Protein AF-A0A3N9UTW7-F1 (afdb_monomer)

Sequence (225 aa):
MKLAITIILTLVAIFISPALADYTAEYWSNQGDQYFTNGSYELAAASYDKALELEPDHVALLDNKGRALANLGRYEEAIASFDRALEIDPSRAESNCLKGLALSMGLARNDEGLASLEKALQINPKYYDAWTGKGMALANSGMLEDALSCFQNASLINPQNPQGWNNQGVVLKELGRYEDAVSCFERALILDPSYEIAAQNKELAEQDLSQQSSDDDVQSMSHIL

Secondary structure (DSSP, 8-state):
-HHHHHHHHHHHHHHHTTTTGGGSHHHHHHHHHHHHHTT-HHHHHHHHHHHHHHSTT-HHHHHHHHHHHHHTT-HHHHHHHHHHHHHH-TT-HHHHHHHHHIIIIIH--HHHHHHHHHHHHHH-TT-HHHHHHHHHHHHHTT-HHHHHHHHHHHHHH-TT-HHHHHHHHHHHHHTT-HHHHHHHHHHHHHH-TT-HHHHHHHHHHHHHHHHHHHHHHHHHHHTT-

Radius of gyration: 25.11 Å; Cα contacts (8 Å, |Δi|>4): 313; chains: 1; bounding box: 98×30×62 Å

Foldseek 3Di:
DVVVVVVVVVVVVVVCVVVCLCQELVNLQVQLVVCVVVLVLVSNLVSLVSSCVRVVQPLVSLQSNLVSCVSVLVLV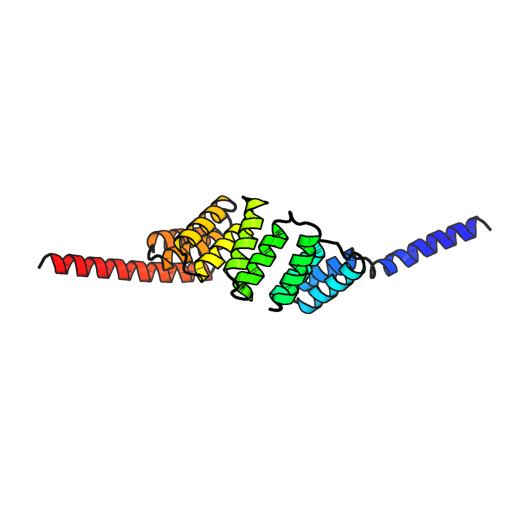SSLVSLVSSCVSPVLALSSLLSNLLSCCVSVVVLVSSLVSLVSSCVSPVLDLSSLQSNLVSCVVVVVLVSSLVSLVSSCVSPVLALVSLQSNLVSCVVVVVLVSSLVSLVSSCVSPVPPVSSVVSNVVSVVSVVVVVVVVVVVVVVVVD

Solvent-accessible surface area (backbone atoms only — not comparable to full-atom values): 10981 Å² total; per-residue (Å²): 112,70,69,61,53,52,51,50,54,52,50,51,52,64,65,44,54,70,69,48,46,84,69,38,38,65,45,26,40,52,51,10,53,53,25,44,75,72,66,39,27,71,60,10,28,56,24,24,49,58,13,33,76,73,41,76,82,46,44,71,48,29,38,51,27,14,51,25,28,43,77,72,68,40,31,72,63,12,38,53,26,18,48,55,24,36,72,78,41,75,76,45,32,65,40,28,25,55,35,10,44,35,30,24,76,66,66,66,39,43,72,64,7,46,54,25,16,48,51,11,34,72,66,35,79,78,43,44,68,27,28,42,46,42,13,52,48,28,42,80,69,68,39,42,71,64,12,39,54,25,21,52,54,21,31,72,67,44,73,78,43,32,65,43,28,29,54,35,14,52,42,28,39,76,71,68,38,24,70,64,11,32,54,24,14,51,51,14,37,72,67,35,79,80,45,59,68,33,53,54,53,27,53,53,25,51,52,52,43,54,51,51,54,54,51,54,52,52,53,58,56,63,77,74,112

Nearest PDB structures (foldseek):
  2vyi-assembly2_B  TM=9.656E-01  e=1.046E-05  Homo sapiens
  5hrz-assembly1_A  TM=9.384E-01  e=2.060E-05  synthetic construct
  3hym-assembly10_L  TM=5.976E-01  e=6.347E-07  Homo sapiens
  3hym-assembly10_H  TM=5.883E-01  e=5.555E-06  Homo sapiens
  5khu-assembly1_K  TM=6.102E-01  e=1.311E-05  Homo sapiens

pLDDT: mean 92.52, std 12.63, range [52.31, 98.81]

Mean predicted aligned error: 7.05 Å

Structure (mmCIF, N/CA/C/O backbone):
data_AF-A0A3N9UTW7-F1
#
_entry.id   AF-A0A3N9UTW7-F1
#
loop_
_atom_site.group_PDB
_atom_site.id
_atom_site.type_symbol
_atom_site.label_atom_id
_atom_site.label_alt_id
_atom_site.label_comp_id
_atom_site.label_asym_id
_atom_site.label_entity_id
_atom_site.label_seq_id
_atom_site.pdbx_PDB_ins_code
_atom_site.Cartn_x
_atom_site.Cartn_y
_atom_site.Cartn_z
_atom_site.occupancy
_atom_site.B_iso_or_equiv
_atom_site.auth_seq_id
_atom_site.auth_comp_id
_atom_site.auth_asym_id
_atom_site.auth_atom_id
_atom_site.pdbx_PDB_model_num
ATOM 1 N N . MET A 1 1 ? 57.927 -0.095 -27.847 1.00 60.78 1 MET A N 1
ATOM 2 C CA . MET A 1 1 ? 56.605 0.138 -28.475 1.00 60.78 1 MET A CA 1
ATOM 3 C C . MET A 1 1 ? 55.468 -0.590 -27.752 1.00 60.78 1 MET A C 1
ATOM 5 O O . MET A 1 1 ? 54.553 0.087 -27.317 1.00 60.78 1 MET A O 1
ATOM 9 N N . LYS A 1 2 ? 55.538 -1.915 -27.518 1.00 57.41 2 LYS A N 1
ATOM 10 C CA . LYS A 1 2 ? 54.493 -2.661 -26.775 1.00 57.41 2 LYS A CA 1
ATOM 11 C C . LYS A 1 2 ? 54.224 -2.136 -25.351 1.00 57.41 2 LYS A C 1
ATOM 13 O O . LYS A 1 2 ? 53.072 -1.947 -24.998 1.00 57.41 2 LYS A O 1
ATOM 18 N N . LEU A 1 3 ? 55.270 -1.811 -24.584 1.00 61.12 3 LEU A N 1
ATOM 19 C CA . LEU A 1 3 ? 55.133 -1.326 -23.200 1.00 61.12 3 LEU A CA 1
ATOM 20 C C . LEU A 1 3 ? 54.403 0.031 -23.095 1.00 61.12 3 LEU A C 1
ATOM 22 O O . LEU A 1 3 ? 53.601 0.231 -22.193 1.00 61.12 3 LEU A O 1
ATOM 26 N N . ALA A 1 4 ? 54.631 0.939 -24.050 1.00 60.91 4 ALA A N 1
ATOM 27 C CA . ALA A 1 4 ? 53.973 2.247 -24.084 1.00 60.91 4 ALA A CA 1
ATOM 28 C C . ALA A 1 4 ? 52.480 2.138 -24.441 1.00 60.91 4 ALA A C 1
ATOM 30 O O . ALA A 1 4 ? 51.662 2.851 -23.874 1.00 60.91 4 ALA A O 1
ATOM 31 N N . ILE A 1 5 ? 52.114 1.205 -25.327 1.00 64.81 5 ILE A N 1
ATOM 32 C CA . ILE A 1 5 ? 50.715 0.948 -25.702 1.00 64.81 5 ILE A CA 1
ATOM 33 C C . ILE A 1 5 ? 49.943 0.335 -24.526 1.00 64.81 5 ILE A C 1
ATOM 35 O O . ILE A 1 5 ? 48.816 0.740 -24.262 1.00 64.81 5 ILE A O 1
ATOM 39 N N . THR A 1 6 ? 50.552 -0.587 -23.773 1.00 64.38 6 THR A N 1
ATOM 40 C CA . THR A 1 6 ? 49.917 -1.185 -22.588 1.00 64.38 6 THR A CA 1
ATOM 41 C C . THR A 1 6 ? 49.670 -0.156 -21.484 1.00 64.38 6 THR A C 1
ATOM 43 O O . THR A 1 6 ? 48.591 -0.159 -20.907 1.00 64.38 6 THR A O 1
ATOM 46 N N . ILE A 1 7 ? 50.619 0.753 -21.235 1.00 61.91 7 ILE A N 1
ATOM 47 C CA . ILE A 1 7 ? 50.471 1.822 -20.232 1.00 61.91 7 ILE A CA 1
ATOM 48 C C . ILE A 1 7 ? 49.405 2.844 -20.654 1.00 61.91 7 ILE A C 1
ATOM 50 O O . ILE A 1 7 ? 48.631 3.300 -19.820 1.00 61.91 7 ILE A O 1
ATOM 54 N N . ILE A 1 8 ? 49.318 3.183 -21.945 1.00 60.66 8 ILE A N 1
ATOM 55 C CA . ILE A 1 8 ? 48.265 4.075 -22.452 1.00 60.66 8 ILE A CA 1
ATOM 56 C C . ILE A 1 8 ? 46.889 3.410 -22.321 1.00 60.66 8 ILE A C 1
ATOM 58 O O . ILE A 1 8 ? 45.960 4.057 -21.859 1.00 60.66 8 ILE A O 1
ATOM 62 N N . LEU A 1 9 ? 46.749 2.121 -22.646 1.00 56.88 9 LEU A N 1
ATOM 63 C CA . LEU A 1 9 ? 45.473 1.408 -22.507 1.00 56.88 9 LEU A CA 1
ATOM 64 C C . LEU A 1 9 ? 45.020 1.275 -21.046 1.00 56.88 9 LEU A C 1
ATOM 66 O O . LEU A 1 9 ? 43.835 1.439 -20.764 1.00 56.88 9 LEU A O 1
ATOM 70 N N . THR A 1 10 ? 45.937 1.025 -20.106 1.00 58.44 10 THR A N 1
ATOM 71 C CA . THR A 1 10 ? 45.586 0.956 -18.680 1.00 58.44 10 THR A CA 1
ATOM 72 C C . THR A 1 10 ? 45.287 2.329 -18.088 1.00 58.44 10 THR A C 1
ATOM 74 O O . THR A 1 10 ? 44.333 2.454 -17.328 1.00 58.44 10 THR A O 1
ATOM 77 N N . LEU A 1 11 ? 46.024 3.380 -18.462 1.00 53.78 11 LEU A N 1
ATOM 78 C CA . LEU A 1 11 ? 45.722 4.748 -18.026 1.00 53.78 11 LEU A CA 1
ATOM 79 C C . LEU A 1 11 ? 44.393 5.251 -18.605 1.00 53.78 11 LEU A C 1
ATOM 81 O O . LEU A 1 11 ? 43.612 5.861 -17.883 1.00 53.78 11 LEU A O 1
ATOM 85 N N . VAL A 1 12 ? 44.089 4.943 -19.867 1.00 54.78 12 VAL A N 1
ATOM 86 C CA . VAL A 1 12 ? 42.794 5.257 -20.491 1.00 54.78 12 VAL A CA 1
ATOM 87 C C . VAL A 1 12 ? 41.650 4.534 -19.767 1.00 54.78 12 VAL A C 1
ATOM 89 O O . VAL A 1 12 ? 40.644 5.163 -19.463 1.00 54.78 12 VAL A O 1
ATOM 92 N N . ALA A 1 13 ? 41.815 3.266 -19.381 1.00 52.31 13 ALA A N 1
ATOM 93 C CA . ALA A 1 13 ? 40.814 2.560 -18.575 1.00 52.31 13 ALA A CA 1
ATOM 94 C C . ALA A 1 13 ? 40.610 3.188 -17.176 1.00 52.31 13 ALA A C 1
ATOM 96 O O . ALA A 1 13 ? 39.478 3.300 -16.715 1.00 52.31 13 ALA A O 1
ATOM 97 N N . ILE A 1 14 ? 41.681 3.661 -16.526 1.00 57.03 14 ILE A N 1
ATOM 98 C CA . ILE A 1 14 ? 41.624 4.283 -15.189 1.00 57.03 14 ILE A CA 1
ATOM 99 C C . ILE A 1 14 ? 40.972 5.679 -15.224 1.00 57.03 14 ILE A C 1
ATOM 101 O O . ILE A 1 14 ? 40.248 6.031 -14.296 1.00 57.03 14 ILE A O 1
ATOM 105 N N . PHE A 1 15 ? 41.183 6.466 -16.286 1.00 54.22 15 PHE A N 1
ATOM 106 C CA . PHE A 1 15 ? 40.579 7.800 -16.431 1.00 54.22 15 PHE A CA 1
ATOM 107 C C . PHE A 1 15 ? 39.152 7.783 -17.007 1.00 54.22 15 PHE A C 1
ATOM 109 O O . PHE A 1 15 ? 38.404 8.727 -16.765 1.00 54.22 15 PHE A O 1
ATOM 116 N N . ILE A 1 16 ? 38.749 6.733 -17.733 1.00 52.41 16 ILE A N 1
ATOM 117 C CA . ILE A 1 16 ? 37.379 6.598 -18.261 1.00 52.41 16 ILE A CA 1
ATOM 118 C C . ILE A 1 16 ? 36.410 6.035 -17.202 1.00 52.41 16 ILE A C 1
ATOM 120 O O . ILE A 1 16 ? 35.241 6.412 -17.195 1.00 52.41 16 ILE A O 1
ATOM 124 N N . SER A 1 17 ? 36.868 5.184 -16.275 1.00 53.50 17 SER A N 1
ATOM 125 C CA . SER A 1 17 ? 35.993 4.535 -15.280 1.00 53.50 17 SER A CA 1
ATOM 126 C C . SER A 1 17 ? 35.099 5.478 -14.447 1.00 53.50 17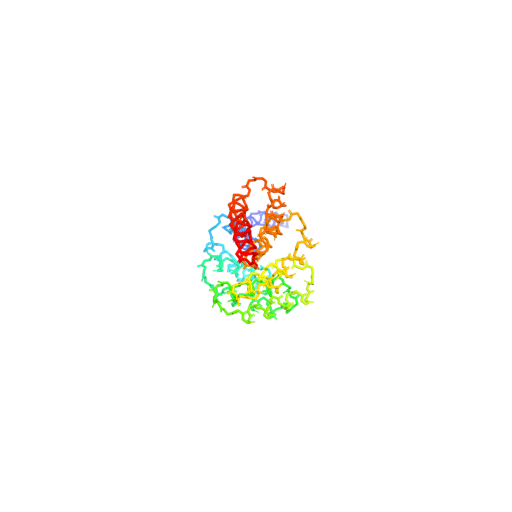 SER A C 1
ATOM 128 O O . SER A 1 17 ? 33.929 5.141 -14.287 1.00 53.50 17 SER A O 1
ATOM 130 N N . PRO A 1 18 ? 35.557 6.644 -13.944 1.00 55.66 18 PRO A N 1
ATOM 131 C CA . PRO A 1 18 ? 34.687 7.566 -13.206 1.00 55.66 18 PRO A CA 1
ATOM 132 C C . PRO A 1 18 ? 33.711 8.327 -14.114 1.00 55.66 18 PRO A C 1
ATOM 134 O O . PRO A 1 18 ? 32.615 8.656 -13.685 1.00 55.66 18 PRO A O 1
ATOM 137 N N . ALA A 1 19 ? 34.083 8.586 -15.372 1.00 53.66 19 ALA A N 1
ATOM 138 C CA . ALA A 1 19 ? 33.241 9.297 -16.338 1.00 53.66 19 ALA A CA 1
ATOM 139 C C . ALA A 1 19 ? 32.128 8.413 -16.932 1.00 53.66 19 ALA A C 1
ATOM 141 O O . ALA A 1 19 ? 31.129 8.932 -17.413 1.00 53.66 19 ALA A O 1
ATOM 142 N N . LEU A 1 20 ? 32.287 7.085 -16.892 1.00 55.19 20 LEU A N 1
ATOM 143 C CA . LEU A 1 20 ? 31.233 6.116 -17.218 1.00 55.19 20 LEU A CA 1
ATOM 144 C C . LEU A 1 20 ? 30.222 5.927 -16.079 1.00 55.19 20 LEU A C 1
ATOM 146 O O . LEU A 1 20 ? 29.130 5.426 -16.334 1.00 55.19 20 LEU A O 1
ATOM 150 N N . ALA A 1 21 ? 30.570 6.311 -14.845 1.00 54.06 21 ALA A N 1
ATOM 151 C CA . ALA A 1 21 ? 29.683 6.150 -13.698 1.00 54.06 21 ALA A CA 1
ATOM 152 C C . ALA A 1 21 ? 28.396 6.974 -13.860 1.00 54.06 21 ALA A C 1
ATOM 154 O O . ALA A 1 21 ? 27.339 6.474 -13.514 1.00 54.06 21 ALA A O 1
ATOM 155 N N . ASP A 1 22 ? 28.453 8.153 -14.489 1.00 60.25 22 ASP A N 1
ATOM 156 C CA . ASP A 1 22 ? 27.275 8.991 -14.778 1.00 60.25 22 ASP A CA 1
ATOM 157 C C . ASP A 1 22 ? 26.346 8.421 -15.884 1.00 60.25 22 ASP A C 1
ATOM 159 O O . ASP A 1 22 ? 25.345 9.044 -16.244 1.00 60.25 22 ASP A O 1
ATOM 163 N N . TYR A 1 23 ? 26.660 7.246 -16.450 1.00 73.31 23 TYR A N 1
ATOM 164 C CA . TYR A 1 23 ? 25.951 6.651 -17.594 1.00 73.31 23 TYR A CA 1
ATOM 165 C C . TYR A 1 23 ? 25.478 5.210 -17.371 1.00 73.31 23 TYR A C 1
ATOM 167 O O . TYR A 1 23 ? 25.057 4.568 -18.331 1.00 73.31 23 TYR A O 1
ATOM 175 N N . THR A 1 24 ? 25.545 4.664 -16.156 1.00 91.62 24 THR A N 1
ATOM 176 C CA . THR A 1 24 ? 24.992 3.324 -15.899 1.00 91.62 24 THR A CA 1
ATOM 177 C C . THR A 1 24 ? 23.532 3.406 -15.463 1.00 91.62 24 THR A C 1
ATOM 179 O O . THR A 1 24 ? 23.109 4.381 -14.838 1.00 91.62 24 THR A O 1
ATOM 182 N N . ALA A 1 25 ? 22.753 2.360 -15.757 1.00 93.75 25 ALA A N 1
ATOM 183 C CA . ALA A 1 25 ? 21.391 2.239 -15.241 1.00 93.75 25 ALA A CA 1
ATOM 184 C C . ALA A 1 25 ? 21.384 2.257 -13.704 1.00 93.75 25 ALA A C 1
ATOM 186 O O . ALA A 1 25 ? 20.556 2.928 -13.096 1.00 93.75 25 ALA A O 1
ATOM 187 N N . GLU A 1 26 ? 22.374 1.613 -13.076 1.00 94.38 26 GLU A N 1
ATOM 188 C CA . GLU A 1 26 ? 22.563 1.603 -11.622 1.00 94.38 26 GLU A CA 1
ATOM 189 C C . GLU A 1 26 ? 22.775 3.009 -11.040 1.00 94.38 26 GLU A C 1
ATOM 191 O O . GLU A 1 26 ? 22.188 3.349 -10.015 1.00 94.38 26 GLU A O 1
ATOM 196 N N . TYR A 1 27 ? 23.573 3.860 -11.689 1.00 94.38 27 TYR A N 1
ATOM 197 C CA . TYR A 1 27 ? 23.767 5.238 -11.237 1.00 94.38 27 TYR A CA 1
ATOM 198 C C . TYR A 1 27 ? 22.458 6.024 -11.247 1.00 94.38 27 TYR A C 1
ATOM 200 O O . TYR A 1 27 ? 22.098 6.642 -10.243 1.00 94.38 27 TYR A O 1
ATOM 208 N N . TRP A 1 28 ? 21.725 5.964 -12.360 1.00 97.19 28 TRP A N 1
ATOM 209 C CA . TRP A 1 28 ? 20.440 6.643 -12.490 1.00 97.19 28 TRP A CA 1
ATOM 210 C C . TRP A 1 28 ? 19.388 6.061 -11.538 1.00 97.19 28 TRP A C 1
ATOM 212 O O . TRP A 1 28 ? 18.639 6.828 -10.937 1.00 97.19 28 TRP A O 1
ATOM 222 N N . SER A 1 29 ? 19.395 4.746 -11.301 1.00 97.44 29 SER A N 1
ATOM 223 C CA . SER A 1 29 ? 18.578 4.094 -10.270 1.00 97.44 29 SER A CA 1
ATOM 224 C C . SER A 1 29 ? 18.869 4.668 -8.887 1.00 97.44 29 SER A C 1
ATOM 226 O O . SER A 1 29 ? 17.956 5.121 -8.204 1.00 97.44 29 SER A O 1
ATOM 228 N N . ASN A 1 30 ? 20.145 4.727 -8.498 1.00 96.88 30 ASN A N 1
ATOM 229 C CA . ASN A 1 30 ? 20.563 5.235 -7.193 1.00 96.88 30 ASN A CA 1
ATOM 230 C C . ASN A 1 30 ? 20.206 6.718 -7.011 1.00 96.88 30 ASN A C 1
ATOM 232 O O . ASN A 1 30 ? 19.798 7.128 -5.925 1.00 96.88 30 ASN A O 1
ATOM 236 N N . GLN A 1 31 ? 20.334 7.535 -8.063 1.00 97.06 31 GLN A N 1
ATOM 237 C CA . GLN A 1 31 ? 19.854 8.921 -8.045 1.00 97.06 31 GLN A CA 1
ATOM 238 C C . GLN A 1 31 ? 18.330 8.981 -7.888 1.00 97.06 31 GLN A C 1
ATOM 240 O O . GLN A 1 31 ? 17.826 9.779 -7.098 1.00 97.06 31 GLN A O 1
ATOM 245 N N . GLY A 1 32 ? 17.598 8.123 -8.602 1.00 98.12 32 GLY A N 1
ATOM 246 C CA . GLY A 1 32 ? 16.151 7.980 -8.469 1.00 98.12 32 GLY A CA 1
ATOM 247 C C . GLY A 1 32 ? 15.735 7.668 -7.034 1.00 98.12 32 GLY A C 1
ATOM 248 O O . GLY A 1 32 ? 14.905 8.381 -6.475 1.00 98.12 32 GLY A O 1
ATOM 249 N N . ASP A 1 33 ? 16.386 6.693 -6.401 1.00 98.38 33 ASP A N 1
ATOM 250 C CA . ASP A 1 33 ? 16.100 6.272 -5.026 1.00 98.38 33 ASP A CA 1
ATOM 251 C C . ASP A 1 33 ? 16.396 7.379 -4.002 1.00 98.38 33 ASP A C 1
ATOM 253 O O . ASP A 1 33 ? 15.624 7.592 -3.060 1.00 98.38 33 ASP A O 1
ATOM 257 N N . GLN A 1 34 ? 17.478 8.138 -4.201 1.00 98.25 34 GLN A N 1
ATOM 258 C CA . GLN A 1 34 ? 17.807 9.298 -3.366 1.00 98.25 34 GLN A CA 1
ATOM 259 C C . GLN A 1 34 ? 16.755 10.403 -3.493 1.00 98.25 34 GLN A C 1
ATOM 261 O O . GLN A 1 34 ? 16.284 10.934 -2.484 1.00 98.25 34 GLN A O 1
ATOM 266 N N . TYR A 1 35 ? 16.356 10.745 -4.721 1.00 98.50 35 TYR A N 1
ATOM 267 C CA . TYR A 1 35 ? 15.305 11.734 -4.943 1.00 98.50 35 TYR A CA 1
ATOM 268 C C . TYR A 1 35 ? 13.961 11.269 -4.393 1.00 98.50 35 TYR A C 1
ATOM 270 O O . TYR A 1 35 ? 13.266 12.071 -3.770 1.00 98.50 35 TYR A O 1
ATOM 278 N N . PHE A 1 36 ? 13.624 9.989 -4.562 1.00 98.50 36 PHE A N 1
ATOM 279 C CA . PHE A 1 36 ? 12.403 9.398 -4.030 1.00 98.50 36 PHE A CA 1
ATOM 280 C C . PHE A 1 36 ? 12.362 9.517 -2.505 1.00 98.50 36 PHE A C 1
ATOM 282 O O . PHE A 1 36 ? 11.381 10.003 -1.949 1.00 98.50 36 PHE A O 1
ATOM 289 N N . THR A 1 37 ? 13.453 9.144 -1.832 1.00 98.06 37 THR A N 1
ATOM 290 C CA . THR A 1 37 ? 13.567 9.209 -0.365 1.00 98.06 37 THR A CA 1
ATOM 291 C C . THR A 1 37 ? 13.419 10.637 0.163 1.00 98.06 37 THR A C 1
ATOM 293 O O . THR A 1 37 ? 12.813 10.854 1.208 1.00 98.06 37 THR A O 1
ATOM 296 N N . ASN A 1 38 ? 13.919 11.626 -0.581 1.00 97.25 38 ASN A N 1
ATOM 297 C CA . ASN A 1 38 ? 13.811 13.040 -0.218 1.00 97.25 38 ASN A CA 1
ATOM 298 C C . ASN A 1 38 ? 12.474 13.685 -0.638 1.00 97.25 38 ASN A C 1
ATOM 300 O O . ASN A 1 38 ? 12.312 14.895 -0.480 1.00 97.25 38 ASN A O 1
ATOM 304 N N . GLY A 1 39 ? 11.533 12.917 -1.201 1.00 97.44 39 GLY A N 1
ATOM 305 C CA . GLY A 1 39 ? 10.230 13.404 -1.667 1.00 97.44 39 GLY A CA 1
ATOM 306 C C . GLY A 1 39 ? 10.261 14.170 -2.997 1.00 97.44 39 GLY A C 1
ATOM 307 O O . GLY A 1 39 ? 9.243 14.700 -3.436 1.00 97.44 39 GLY A O 1
ATOM 308 N N . SER A 1 40 ? 11.411 14.224 -3.672 1.00 98.31 40 SER A N 1
ATOM 309 C CA . SER A 1 40 ? 11.587 14.873 -4.978 1.00 98.31 40 SER A CA 1
ATOM 310 C C . SER A 1 40 ? 11.131 13.951 -6.112 1.00 98.31 40 SER A C 1
ATOM 312 O O . SER A 1 40 ? 11.922 13.549 -6.965 1.00 98.31 40 SER A O 1
ATOM 314 N N . TYR A 1 41 ? 9.848 13.593 -6.122 1.00 98.56 41 TYR A N 1
ATOM 315 C CA . TYR A 1 41 ? 9.318 12.530 -6.981 1.00 98.56 41 TYR A CA 1
ATOM 316 C C . TYR A 1 41 ? 9.442 12.802 -8.487 1.00 98.56 41 TYR A C 1
ATOM 318 O O . TYR A 1 41 ? 9.659 11.865 -9.249 1.00 98.56 41 TYR A O 1
ATOM 326 N N . GLU A 1 42 ? 9.381 14.064 -8.925 1.00 98.56 42 GLU A N 1
ATOM 327 C CA . GLU A 1 42 ? 9.583 14.418 -10.342 1.00 98.56 42 GLU A CA 1
ATOM 328 C C . GLU A 1 42 ? 11.020 14.096 -10.792 1.00 98.56 42 GLU A C 1
ATOM 330 O O . GLU A 1 42 ? 11.234 13.493 -11.842 1.00 98.56 42 GLU A O 1
ATOM 335 N N . LEU A 1 43 ? 12.014 14.429 -9.956 1.00 98.44 43 LEU A N 1
ATOM 336 C CA . LEU A 1 43 ? 13.417 14.090 -10.213 1.00 98.44 43 LEU A CA 1
ATOM 337 C C . LEU A 1 43 ? 13.656 12.582 -10.102 1.00 98.44 43 LEU A C 1
ATOM 339 O O . LEU A 1 43 ? 14.450 12.038 -10.865 1.00 98.44 43 LEU A O 1
ATOM 343 N N . ALA A 1 44 ? 12.954 11.902 -9.191 1.00 98.75 44 ALA A N 1
ATOM 344 C CA . ALA A 1 44 ? 13.017 10.451 -9.079 1.00 98.75 44 ALA A CA 1
ATOM 345 C C . ALA A 1 44 ? 12.531 9.774 -10.367 1.00 98.75 44 ALA A C 1
ATOM 347 O O . ALA A 1 44 ? 13.267 8.984 -10.952 1.00 98.75 44 ALA A O 1
ATOM 348 N N . ALA A 1 45 ? 11.341 10.143 -10.853 1.00 98.69 45 ALA A N 1
ATOM 349 C CA . ALA A 1 45 ? 10.778 9.621 -12.096 1.00 98.69 45 ALA A CA 1
ATOM 350 C C . ALA A 1 45 ? 11.705 9.878 -13.296 1.00 98.69 45 ALA A C 1
ATOM 352 O O . ALA A 1 45 ? 11.998 8.946 -14.040 1.00 98.69 45 ALA A O 1
ATOM 353 N N . ALA A 1 46 ? 12.245 11.096 -13.427 1.00 98.44 46 ALA A N 1
ATOM 354 C CA . ALA A 1 46 ? 13.183 11.439 -14.498 1.00 98.44 46 ALA A CA 1
ATOM 355 C C . ALA A 1 46 ? 14.505 10.650 -14.427 1.00 98.44 46 ALA A C 1
ATOM 357 O O . ALA A 1 46 ? 15.083 10.304 -15.457 1.00 98.44 46 ALA A O 1
ATOM 358 N N . SER A 1 47 ? 15.005 10.358 -13.224 1.00 98.31 47 SER A N 1
ATOM 359 C CA . SER A 1 47 ? 16.180 9.502 -13.045 1.00 98.31 47 SER A CA 1
ATOM 360 C C . SER A 1 47 ? 15.874 8.048 -13.404 1.00 98.31 47 SER A C 1
ATOM 362 O O . SER A 1 47 ? 16.651 7.429 -14.126 1.00 98.31 47 SER A O 1
ATOM 364 N N . TYR A 1 48 ? 14.725 7.510 -12.989 1.00 98.62 48 TYR A N 1
ATOM 365 C CA . TYR A 1 48 ? 14.319 6.164 -13.397 1.00 98.62 48 TYR A CA 1
ATOM 366 C C . TYR A 1 48 ? 14.101 6.057 -14.910 1.00 98.62 48 TYR A C 1
ATOM 368 O O . TYR A 1 48 ? 14.473 5.042 -15.488 1.00 98.62 48 TYR A O 1
ATOM 376 N N . ASP A 1 49 ? 13.593 7.101 -15.570 1.00 98.56 49 ASP A N 1
ATOM 377 C CA . ASP A 1 49 ? 13.495 7.148 -17.033 1.00 98.56 49 ASP A CA 1
ATOM 378 C C . ASP A 1 49 ? 14.858 6.976 -17.704 1.00 98.56 49 ASP A C 1
ATOM 380 O O . ASP A 1 49 ? 15.003 6.136 -18.588 1.00 98.56 49 ASP A O 1
ATOM 384 N N . LYS A 1 50 ? 15.889 7.682 -17.233 1.00 97.44 50 LYS A N 1
ATOM 385 C CA . LYS A 1 50 ? 17.254 7.518 -17.756 1.00 97.44 50 LYS A CA 1
ATOM 386 C C . LYS A 1 50 ? 17.827 6.127 -17.499 1.00 97.44 50 LYS A C 1
ATOM 388 O O . LYS A 1 50 ? 18.564 5.606 -18.331 1.00 97.44 50 LYS A O 1
ATOM 393 N N . ALA A 1 51 ? 17.499 5.512 -16.363 1.00 97.69 51 ALA A N 1
ATOM 394 C CA . ALA A 1 51 ? 17.890 4.131 -16.096 1.00 97.69 51 ALA A CA 1
ATOM 395 C C . ALA A 1 51 ? 17.188 3.156 -17.062 1.00 97.69 51 ALA A C 1
ATOM 397 O O . ALA A 1 51 ? 17.826 2.257 -17.606 1.00 97.69 51 ALA A O 1
ATOM 398 N N . LEU A 1 52 ? 15.901 3.381 -17.340 1.00 97.88 52 LEU A N 1
ATOM 399 C CA . LEU A 1 52 ? 15.091 2.587 -18.267 1.00 97.88 52 LEU A CA 1
ATOM 400 C C . LEU A 1 52 ? 15.458 2.814 -19.742 1.00 97.88 52 LEU A C 1
ATOM 402 O O . LEU A 1 52 ? 15.280 1.912 -20.550 1.00 97.88 52 LEU A O 1
ATOM 406 N N . GLU A 1 53 ? 16.015 3.966 -20.123 1.00 97.31 53 GLU A N 1
ATOM 407 C CA . GLU A 1 53 ? 16.600 4.153 -21.462 1.00 97.31 53 GLU A CA 1
ATOM 408 C C . GLU A 1 53 ? 17.759 3.175 -21.722 1.00 97.31 53 GLU A C 1
ATOM 410 O O . GLU A 1 53 ? 17.978 2.749 -22.858 1.00 97.31 53 GLU A O 1
ATOM 415 N N . LEU A 1 54 ? 18.492 2.808 -20.666 1.00 95.75 54 LEU A N 1
ATOM 416 C CA . LEU A 1 54 ? 19.624 1.884 -20.718 1.00 95.75 54 LEU A CA 1
ATOM 417 C C . LEU A 1 54 ? 19.183 0.427 -20.522 1.00 95.75 54 LEU A C 1
ATOM 419 O O . LEU A 1 54 ? 19.722 -0.468 -21.174 1.00 95.75 54 LEU A O 1
ATOM 423 N N . GLU A 1 55 ? 18.192 0.192 -19.658 1.00 96.56 55 GLU A N 1
ATOM 424 C CA . GLU A 1 55 ? 17.636 -1.130 -19.348 1.00 96.56 55 GLU A CA 1
ATOM 425 C C . GLU A 1 55 ? 16.090 -1.121 -19.400 1.00 96.56 55 GLU A C 1
ATOM 427 O O . GLU A 1 55 ? 15.428 -1.121 -18.359 1.00 96.56 55 GLU A O 1
ATOM 432 N N . PRO A 1 56 ? 15.483 -1.148 -20.605 1.00 96.69 56 PRO A N 1
ATOM 433 C CA . PRO A 1 56 ? 14.043 -0.897 -20.787 1.00 96.69 56 PRO A CA 1
ATOM 434 C C . PRO A 1 56 ? 13.104 -1.905 -20.127 1.00 96.69 56 PRO A C 1
ATOM 436 O O . PRO A 1 56 ? 11.962 -1.575 -19.809 1.00 96.69 56 PRO A O 1
ATOM 439 N N . ASP A 1 57 ? 13.583 -3.132 -19.923 1.00 97.62 57 ASP A N 1
ATOM 440 C CA . ASP A 1 57 ? 12.794 -4.232 -19.372 1.00 97.62 57 ASP A CA 1
ATOM 441 C C . ASP A 1 57 ? 13.128 -4.511 -17.891 1.00 97.62 57 ASP A C 1
ATOM 443 O O . ASP A 1 57 ? 12.785 -5.564 -17.347 1.00 97.62 57 ASP A O 1
ATOM 447 N N . HIS A 1 58 ? 13.801 -3.578 -17.206 1.00 98.00 58 HIS A N 1
ATOM 448 C CA . HIS A 1 58 ? 14.126 -3.732 -15.791 1.00 98.00 58 HIS A CA 1
ATOM 449 C C . HIS A 1 58 ? 12.888 -3.505 -14.909 1.00 98.00 58 HIS A C 1
ATOM 451 O O . HIS A 1 58 ? 12.559 -2.390 -14.500 1.00 98.00 58 HIS A O 1
ATOM 457 N N . VAL A 1 59 ? 12.222 -4.603 -14.556 1.00 98.25 59 VAL A N 1
ATOM 458 C CA . VAL A 1 59 ? 10.934 -4.628 -13.844 1.00 98.25 59 VAL A CA 1
ATOM 459 C C . VAL A 1 59 ? 10.904 -3.750 -12.585 1.00 98.25 59 VAL A C 1
ATOM 461 O O . VAL A 1 59 ? 9.986 -2.955 -12.414 1.00 98.25 59 VAL A O 1
ATOM 464 N N . ALA A 1 60 ? 11.929 -3.810 -11.728 1.00 97.94 60 ALA A N 1
ATOM 465 C CA . ALA A 1 60 ? 11.933 -3.007 -10.499 1.00 97.94 60 ALA A CA 1
ATOM 466 C C . ALA A 1 60 ? 12.078 -1.491 -10.757 1.00 97.94 60 ALA A C 1
ATOM 468 O O . ALA A 1 60 ? 11.608 -0.687 -9.959 1.00 97.94 60 ALA A O 1
ATOM 469 N N . LEU A 1 61 ? 12.684 -1.083 -11.881 1.00 98.38 61 LEU A N 1
ATOM 470 C CA . LEU A 1 61 ? 12.792 0.334 -12.246 1.00 98.38 61 LEU A CA 1
ATOM 471 C C . LEU A 1 61 ? 11.446 0.866 -12.744 1.00 98.38 61 LEU A C 1
ATOM 473 O O . LEU A 1 61 ? 11.080 1.996 -12.429 1.00 98.38 61 LEU A O 1
ATOM 477 N N . LEU A 1 62 ? 10.682 0.035 -13.459 1.00 98.81 62 LEU A N 1
ATOM 478 C CA . LEU A 1 62 ? 9.306 0.341 -13.853 1.00 98.81 62 LEU A CA 1
ATOM 479 C C . LEU A 1 62 ? 8.394 0.494 -12.627 1.00 98.81 62 LEU A C 1
ATOM 481 O O . LEU A 1 62 ? 7.644 1.468 -12.550 1.00 98.81 62 LEU A O 1
ATOM 485 N N . ASP A 1 63 ? 8.509 -0.403 -11.641 1.00 98.62 63 ASP A N 1
ATOM 486 C CA . ASP A 1 63 ? 7.791 -0.279 -10.365 1.00 98.62 63 ASP A CA 1
ATOM 487 C C . ASP A 1 63 ? 8.186 1.009 -9.623 1.00 98.62 63 ASP A C 1
ATOM 489 O O . ASP A 1 63 ? 7.327 1.772 -9.180 1.00 98.62 63 ASP A O 1
ATOM 493 N N . ASN A 1 64 ? 9.483 1.308 -9.521 1.00 98.62 64 ASN A N 1
ATOM 494 C CA . ASN A 1 64 ? 9.966 2.508 -8.839 1.00 98.62 64 ASN A CA 1
ATOM 495 C C . ASN A 1 64 ? 9.523 3.806 -9.529 1.00 98.62 64 ASN A C 1
ATOM 497 O O . ASN A 1 64 ? 9.052 4.731 -8.858 1.00 98.62 64 ASN A O 1
ATOM 501 N N . LYS A 1 65 ? 9.580 3.856 -10.864 1.00 98.75 65 LYS A N 1
ATOM 502 C CA . LYS A 1 65 ? 9.011 4.953 -11.655 1.00 98.75 65 LYS A CA 1
ATOM 503 C C . LYS A 1 65 ? 7.515 5.096 -11.389 1.00 98.75 65 LYS A C 1
ATOM 505 O O . LYS A 1 65 ? 7.051 6.200 -11.104 1.00 98.75 65 LYS A O 1
ATOM 510 N N . GLY A 1 66 ? 6.770 3.992 -11.429 1.00 98.75 66 GLY A N 1
ATOM 511 C CA . GLY A 1 66 ? 5.337 3.994 -11.152 1.00 98.75 66 GLY A CA 1
ATOM 512 C C . GLY A 1 66 ? 5.017 4.530 -9.755 1.00 98.75 66 GLY A C 1
ATOM 513 O O . GLY A 1 66 ? 4.134 5.370 -9.600 1.00 98.75 66 GLY A O 1
ATOM 514 N N . ARG A 1 67 ? 5.788 4.140 -8.733 1.00 98.69 67 ARG A N 1
ATOM 515 C CA . ARG A 1 67 ? 5.654 4.672 -7.367 1.00 98.69 67 ARG A CA 1
ATOM 516 C C . ARG A 1 67 ? 5.915 6.174 -7.305 1.00 98.69 67 ARG A C 1
ATOM 518 O O . ARG A 1 67 ? 5.172 6.881 -6.624 1.00 98.69 67 ARG A O 1
ATOM 525 N N . ALA A 1 68 ? 6.943 6.674 -7.992 1.00 98.75 68 ALA A N 1
ATOM 526 C CA . ALA A 1 68 ? 7.233 8.108 -8.042 1.00 98.75 68 ALA A CA 1
ATOM 527 C C . ALA A 1 68 ? 6.075 8.887 -8.689 1.00 98.75 68 ALA A C 1
ATOM 529 O O . ALA A 1 68 ? 5.605 9.876 -8.130 1.00 98.75 68 ALA A O 1
ATOM 530 N N . LEU A 1 69 ? 5.548 8.389 -9.810 1.00 98.81 69 LEU A N 1
ATOM 531 C CA . LEU A 1 69 ? 4.397 8.973 -10.506 1.00 98.81 69 LEU A CA 1
ATOM 532 C C . LEU A 1 69 ? 3.121 8.952 -9.655 1.00 98.81 69 LEU A C 1
ATOM 534 O O . LEU A 1 69 ? 2.402 9.948 -9.605 1.00 98.81 69 LEU A O 1
ATOM 538 N N . ALA A 1 70 ? 2.865 7.865 -8.925 1.00 98.50 70 ALA A N 1
ATOM 539 C CA . ALA A 1 70 ? 1.727 7.779 -8.014 1.00 98.50 70 ALA A CA 1
ATOM 540 C C . ALA A 1 70 ? 1.818 8.820 -6.884 1.00 98.50 70 ALA A C 1
ATOM 542 O O . ALA A 1 70 ? 0.819 9.455 -6.561 1.00 98.50 70 ALA A O 1
ATOM 543 N N . ASN A 1 71 ? 3.014 9.067 -6.335 1.00 98.31 71 ASN A N 1
ATOM 544 C CA . ASN A 1 71 ? 3.222 10.119 -5.329 1.00 98.31 71 ASN A CA 1
ATOM 545 C C . ASN A 1 71 ? 3.036 11.543 -5.887 1.00 98.31 71 ASN A C 1
ATOM 547 O O . ASN A 1 71 ? 2.764 12.470 -5.128 1.00 98.31 71 ASN A O 1
ATOM 551 N N . LEU A 1 72 ? 3.142 11.723 -7.206 1.00 98.06 72 LEU A N 1
ATOM 552 C CA . LEU A 1 72 ? 2.808 12.971 -7.904 1.00 98.06 72 LEU A CA 1
ATOM 553 C C . LEU A 1 72 ? 1.314 13.083 -8.255 1.00 98.06 72 LEU A C 1
ATOM 555 O O . LEU A 1 72 ? 0.904 14.074 -8.854 1.00 98.06 72 LEU A O 1
ATOM 559 N N . GLY A 1 73 ? 0.501 12.068 -7.940 1.00 97.75 73 GLY A N 1
ATOM 560 C CA . GLY A 1 73 ? -0.902 11.984 -8.353 1.00 97.75 73 GLY A CA 1
ATOM 561 C C . GLY A 1 73 ? -1.105 11.645 -9.835 1.00 97.75 73 GLY A C 1
ATOM 562 O O . GLY A 1 73 ? -2.226 11.711 -10.332 1.00 97.75 73 GLY A O 1
ATOM 563 N N . ARG A 1 74 ? -0.041 11.268 -10.557 1.00 98.62 74 ARG A N 1
ATOM 564 C CA . ARG A 1 74 ? -0.070 10.880 -11.980 1.00 98.62 74 ARG A CA 1
ATOM 565 C C . ARG A 1 74 ? -0.405 9.392 -12.104 1.00 98.62 74 ARG A C 1
ATOM 567 O O . ARG A 1 74 ? 0.410 8.585 -12.554 1.00 98.62 74 ARG A O 1
ATOM 574 N N . TYR A 1 75 ? -1.587 9.011 -11.623 1.00 98.50 75 TYR A N 1
ATOM 575 C CA . TYR A 1 75 ? -1.948 7.608 -11.408 1.00 98.50 75 TYR A CA 1
ATOM 576 C C . TYR A 1 75 ? -2.060 6.797 -12.701 1.00 98.50 75 TYR A C 1
ATOM 578 O O . TYR A 1 75 ? -1.633 5.647 -12.722 1.00 98.50 75 TYR A O 1
ATOM 586 N N . GLU A 1 76 ? -2.562 7.368 -13.795 1.00 98.62 76 GLU A N 1
ATOM 587 C CA . GLU A 1 76 ? -2.623 6.682 -15.090 1.00 98.62 76 GLU A CA 1
ATOM 588 C C . GLU A 1 76 ? -1.226 6.329 -15.618 1.00 98.62 76 GLU A C 1
ATOM 590 O O . GLU A 1 76 ? -1.008 5.221 -16.108 1.00 98.62 76 GLU A O 1
ATOM 595 N N . GLU A 1 77 ? -0.258 7.236 -15.479 1.00 98.69 77 GLU A N 1
ATOM 596 C CA . GLU A 1 77 ? 1.130 6.994 -15.894 1.00 98.69 77 GLU A CA 1
ATOM 597 C C . GLU A 1 77 ? 1.832 5.991 -14.968 1.00 98.69 77 GLU A C 1
ATOM 599 O O . GLU A 1 77 ? 2.630 5.162 -15.419 1.00 98.69 77 GLU A O 1
ATOM 604 N N . ALA A 1 78 ? 1.503 6.025 -13.672 1.00 98.81 78 ALA A N 1
ATOM 605 C CA . ALA A 1 78 ? 1.952 5.019 -12.719 1.00 98.81 78 ALA A CA 1
ATOM 606 C C . ALA A 1 78 ? 1.449 3.622 -13.107 1.00 98.81 78 ALA A C 1
ATOM 608 O O . ALA A 1 78 ? 2.244 2.689 -13.217 1.00 98.81 78 ALA A O 1
ATOM 609 N N . ILE A 1 79 ? 0.149 3.496 -13.392 1.00 98.81 79 ILE A N 1
ATOM 610 C CA . ILE A 1 79 ? -0.481 2.248 -13.836 1.00 98.81 79 ILE A CA 1
ATOM 611 C C . ILE A 1 79 ? 0.156 1.747 -15.130 1.00 98.81 79 ILE A C 1
ATOM 613 O O . ILE A 1 79 ? 0.470 0.566 -15.205 1.00 98.81 79 ILE A O 1
ATOM 617 N N . ALA A 1 80 ? 0.429 2.621 -16.104 1.00 98.75 80 ALA A N 1
ATOM 618 C CA . ALA A 1 80 ? 1.125 2.230 -17.330 1.00 98.75 80 ALA A CA 1
ATOM 619 C C . ALA A 1 80 ? 2.526 1.648 -17.054 1.00 98.75 80 ALA A C 1
ATOM 621 O O . ALA A 1 80 ? 2.947 0.695 -17.710 1.00 98.75 80 ALA A O 1
ATOM 622 N N . SER A 1 81 ? 3.236 2.186 -16.057 1.00 98.75 81 SER A N 1
ATOM 623 C CA . SER A 1 81 ? 4.555 1.683 -15.653 1.00 98.75 81 SER A CA 1
ATOM 624 C C . SER A 1 81 ? 4.444 0.306 -14.981 1.00 98.75 81 SER A C 1
ATOM 626 O O . SER A 1 81 ? 5.192 -0.608 -15.329 1.00 98.75 81 SER A O 1
ATOM 628 N N . PHE A 1 82 ? 3.462 0.114 -14.093 1.00 98.81 82 PHE A N 1
ATOM 629 C CA . PHE A 1 82 ? 3.180 -1.190 -13.479 1.00 98.81 82 PHE A CA 1
ATOM 630 C C . PHE A 1 82 ? 2.680 -2.225 -14.493 1.00 98.81 82 PHE A C 1
ATOM 632 O O . PHE A 1 82 ? 3.031 -3.396 -14.402 1.00 98.81 82 PHE A O 1
ATOM 639 N N . ASP A 1 83 ? 1.889 -1.813 -15.483 1.00 98.81 83 ASP A N 1
ATOM 640 C CA . ASP A 1 83 ? 1.436 -2.694 -16.557 1.00 98.81 83 ASP A CA 1
ATOM 641 C C . ASP A 1 83 ? 2.604 -3.166 -17.411 1.00 98.81 83 ASP A C 1
ATOM 643 O O . ASP A 1 83 ? 2.722 -4.364 -17.659 1.00 98.81 83 ASP A O 1
ATOM 647 N N . ARG A 1 84 ? 3.536 -2.272 -17.758 1.00 98.69 84 ARG A N 1
ATOM 648 C CA . ARG A 1 84 ? 4.768 -2.666 -18.446 1.00 98.69 84 ARG A CA 1
ATOM 649 C C . ARG A 1 84 ? 5.600 -3.646 -17.611 1.00 98.69 84 ARG A C 1
ATOM 651 O O . ARG A 1 84 ? 6.111 -4.620 -18.156 1.00 98.69 84 ARG A O 1
ATOM 658 N N . ALA A 1 85 ? 5.702 -3.428 -16.298 1.00 98.69 85 ALA A N 1
ATOM 659 C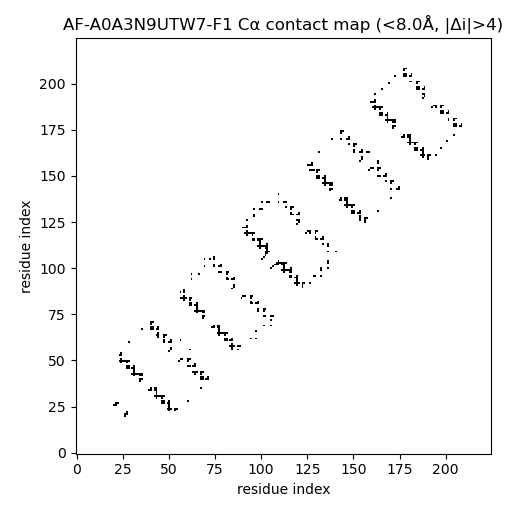 CA . ALA A 1 85 ? 6.368 -4.359 -15.384 1.00 98.69 85 ALA A CA 1
ATOM 660 C C . ALA A 1 85 ? 5.699 -5.748 -15.403 1.00 98.69 85 ALA A C 1
ATOM 662 O O . ALA A 1 85 ? 6.384 -6.766 -15.490 1.00 98.69 85 ALA A O 1
ATOM 663 N N . LEU A 1 86 ? 4.363 -5.790 -15.401 1.00 98.62 86 LEU A N 1
ATOM 664 C CA . LEU A 1 86 ? 3.558 -7.016 -15.428 1.00 98.62 86 LEU A CA 1
ATOM 665 C C . LEU A 1 86 ? 3.516 -7.713 -16.794 1.00 98.62 86 LEU A C 1
ATOM 667 O O . LEU A 1 86 ? 3.267 -8.916 -16.846 1.00 98.62 86 LEU A O 1
ATOM 671 N N . GLU A 1 87 ? 3.750 -7.000 -17.895 1.00 98.62 87 GLU A N 1
ATOM 672 C CA . GLU A 1 87 ? 3.971 -7.611 -19.211 1.00 98.62 87 GLU A CA 1
ATOM 673 C C . GLU A 1 87 ? 5.265 -8.436 -19.230 1.00 98.62 87 GLU A C 1
ATOM 675 O O . GLU A 1 87 ? 5.310 -9.494 -19.860 1.00 98.62 87 GLU A O 1
ATOM 680 N N . ILE A 1 88 ? 6.305 -7.958 -18.539 1.00 98.56 88 ILE A N 1
ATOM 681 C CA . ILE A 1 88 ? 7.623 -8.602 -18.468 1.00 98.56 88 ILE A CA 1
ATOM 682 C C . ILE A 1 88 ? 7.625 -9.723 -17.421 1.00 98.56 88 ILE A C 1
ATOM 684 O O . ILE A 1 88 ? 8.082 -10.830 -17.704 1.00 98.56 88 ILE A O 1
ATOM 688 N N . ASP A 1 89 ? 7.084 -9.459 -16.228 1.00 98.19 89 ASP A N 1
ATOM 689 C CA . ASP A 1 89 ? 6.909 -10.440 -15.153 1.00 98.19 89 ASP A CA 1
ATOM 690 C C . ASP A 1 89 ? 5.453 -10.458 -14.645 1.00 98.19 89 ASP A C 1
ATOM 692 O O . ASP A 1 89 ? 5.104 -9.787 -13.666 1.00 98.19 89 ASP A O 1
ATOM 696 N N . PRO A 1 90 ? 4.583 -11.288 -15.254 1.00 97.50 90 PRO A N 1
ATOM 697 C CA . PRO A 1 90 ? 3.183 -11.412 -14.845 1.00 97.50 90 PRO A CA 1
ATOM 698 C C . PRO A 1 90 ? 2.980 -11.955 -13.424 1.00 97.50 90 PRO A C 1
ATOM 700 O O . PRO A 1 90 ? 1.862 -11.889 -12.897 1.00 97.50 90 PRO A O 1
ATOM 703 N N . SER A 1 91 ? 4.031 -12.535 -12.830 1.00 97.19 91 SER A N 1
ATOM 704 C CA . SER A 1 91 ? 4.028 -13.181 -11.517 1.00 97.19 91 SER A CA 1
ATOM 705 C C . SER A 1 91 ? 4.587 -12.296 -10.405 1.00 97.19 91 SER A C 1
ATOM 707 O O . SER A 1 91 ? 4.788 -12.764 -9.287 1.00 97.19 91 SER A O 1
ATOM 709 N N . ARG A 1 92 ? 4.796 -11.002 -10.665 1.00 97.25 92 ARG A N 1
ATOM 710 C CA . ARG A 1 92 ? 5.275 -10.065 -9.652 1.00 97.25 92 ARG A CA 1
ATOM 711 C C . ARG A 1 92 ? 4.140 -9.588 -8.746 1.00 97.25 92 ARG A C 1
ATOM 713 O O . ARG A 1 92 ? 3.271 -8.809 -9.148 1.00 97.25 92 ARG A O 1
ATOM 720 N N . ALA A 1 93 ? 4.138 -10.060 -7.498 1.00 98.38 93 ALA A N 1
ATOM 721 C CA . ALA A 1 93 ? 3.142 -9.653 -6.502 1.00 98.38 93 ALA A CA 1
ATOM 722 C C . ALA A 1 93 ? 3.205 -8.144 -6.210 1.00 98.38 93 ALA A C 1
ATOM 724 O O . ALA A 1 93 ? 2.165 -7.503 -6.085 1.00 98.38 93 ALA A O 1
ATOM 725 N N . GLU A 1 94 ? 4.416 -7.582 -6.145 1.00 98.38 94 GLU A N 1
ATOM 726 C CA . GLU A 1 94 ? 4.662 -6.157 -5.892 1.00 98.38 94 GLU A CA 1
ATOM 727 C C . GLU A 1 94 ? 3.984 -5.261 -6.936 1.00 98.38 94 GLU A C 1
ATOM 729 O O . GLU A 1 94 ? 3.144 -4.444 -6.569 1.00 98.38 94 GLU A O 1
ATOM 734 N N . SER A 1 95 ? 4.231 -5.476 -8.232 1.00 98.50 95 SER A N 1
ATOM 735 C CA . SER A 1 95 ? 3.615 -4.680 -9.305 1.00 98.50 95 SER A CA 1
ATOM 736 C C . SER A 1 95 ? 2.086 -4.777 -9.310 1.00 98.50 95 SER A C 1
ATOM 738 O O . SER A 1 95 ? 1.403 -3.771 -9.491 1.00 98.50 95 SER A O 1
ATOM 740 N N . ASN A 1 96 ? 1.522 -5.967 -9.054 1.00 98.69 96 ASN A N 1
ATOM 741 C CA . ASN A 1 96 ? 0.069 -6.129 -8.910 1.00 98.69 96 ASN A CA 1
ATOM 742 C C . ASN A 1 96 ? -0.473 -5.340 -7.705 1.00 98.69 96 ASN A C 1
ATOM 744 O O . ASN A 1 96 ? -1.509 -4.688 -7.817 1.00 98.69 96 ASN A O 1
ATOM 748 N N . CYS A 1 97 ? 0.229 -5.363 -6.569 1.00 98.69 97 CYS A N 1
ATOM 749 C CA . CYS A 1 97 ? -0.155 -4.607 -5.380 1.00 98.69 97 CYS A CA 1
ATOM 750 C C . CYS A 1 97 ? -0.117 -3.095 -5.643 1.00 98.69 97 CYS A C 1
ATOM 752 O O . CYS A 1 97 ? -1.094 -2.396 -5.377 1.00 98.69 97 CYS A O 1
ATOM 754 N N . LEU A 1 98 ? 0.979 -2.593 -6.218 1.00 98.50 98 LEU A N 1
ATOM 755 C CA . LEU A 1 98 ? 1.160 -1.177 -6.541 1.00 98.50 98 LEU A CA 1
ATOM 756 C C . LEU A 1 98 ? 0.117 -0.678 -7.551 1.00 98.50 98 LEU A C 1
ATOM 758 O O . LEU A 1 98 ? -0.506 0.363 -7.330 1.00 98.50 98 LEU A O 1
ATOM 762 N N . LYS A 1 99 ? -0.150 -1.457 -8.608 1.00 98.69 99 LYS A N 1
ATOM 763 C CA . LYS A 1 99 ? -1.234 -1.182 -9.560 1.00 98.69 99 LYS A CA 1
ATOM 764 C C . LYS A 1 99 ? -2.594 -1.127 -8.865 1.00 98.69 99 LYS A C 1
ATOM 766 O O . LYS A 1 99 ? -3.369 -0.204 -9.110 1.00 98.69 99 LYS A O 1
ATOM 771 N N . GLY A 1 100 ? -2.879 -2.092 -7.993 1.00 98.38 100 GLY A N 1
ATOM 772 C CA . GLY A 1 100 ? -4.153 -2.170 -7.286 1.00 98.38 100 GLY A CA 1
ATOM 773 C C . GLY A 1 100 ? -4.406 -0.986 -6.347 1.00 98.38 100 GLY A C 1
ATOM 774 O O . GLY A 1 100 ? -5.519 -0.456 -6.298 1.00 98.38 100 GLY A O 1
ATOM 775 N N . LEU A 1 101 ? -3.359 -0.510 -5.668 1.00 98.00 101 LEU A N 1
ATOM 776 C CA . LEU A 1 101 ? -3.404 0.706 -4.851 1.00 98.00 101 LEU A CA 1
ATOM 777 C C . LEU A 1 101 ? -3.635 1.960 -5.705 1.00 98.00 101 LEU A C 1
ATOM 779 O O . LEU A 1 101 ? -4.498 2.767 -5.372 1.00 98.00 101 LEU A O 1
ATOM 783 N N . ALA A 1 102 ? -2.921 2.112 -6.825 1.00 98.19 102 ALA A N 1
ATOM 784 C CA . ALA A 1 102 ? -3.092 3.263 -7.714 1.00 98.19 102 ALA A CA 1
ATOM 785 C C . ALA A 1 102 ? -4.503 3.321 -8.334 1.00 98.19 102 ALA A C 1
ATOM 787 O O . ALA A 1 102 ? -5.108 4.389 -8.395 1.00 98.19 102 ALA A O 1
ATOM 788 N N . LEU A 1 103 ? -5.056 2.173 -8.743 1.00 98.38 103 LEU A N 1
ATOM 789 C CA . LEU A 1 103 ? -6.418 2.077 -9.278 1.00 98.38 103 LEU A CA 1
ATOM 790 C C . LEU A 1 103 ? -7.481 2.433 -8.235 1.00 98.38 103 LEU A C 1
ATOM 792 O O . LEU A 1 103 ? -8.355 3.253 -8.511 1.00 98.38 103 LEU A O 1
ATOM 796 N N . SER A 1 104 ? -7.409 1.825 -7.048 1.00 96.56 104 SER A N 1
ATOM 797 C CA . SER A 1 104 ? -8.435 2.003 -6.014 1.00 96.56 104 SER A CA 1
ATOM 798 C C . SER A 1 104 ? -8.328 3.361 -5.320 1.00 96.56 104 SER A C 1
ATOM 800 O O . SER A 1 104 ? -9.304 4.101 -5.266 1.00 96.56 104 SER A O 1
ATOM 802 N N . MET A 1 105 ? -7.145 3.736 -4.834 1.00 92.31 105 MET A N 1
ATOM 803 C CA . MET A 1 105 ? -6.971 4.960 -4.047 1.00 92.31 105 MET A CA 1
ATOM 804 C C . MET A 1 105 ? -6.756 6.204 -4.911 1.00 92.31 105 MET A C 1
ATOM 806 O O . MET A 1 105 ? -7.167 7.292 -4.520 1.00 92.31 105 MET A O 1
ATOM 810 N N . GLY A 1 106 ? -6.111 6.056 -6.071 1.00 94.00 106 GLY A N 1
ATOM 811 C CA . GLY A 1 106 ? -5.800 7.181 -6.951 1.00 94.00 106 GLY A CA 1
ATOM 812 C C . GLY A 1 106 ? -6.932 7.547 -7.908 1.00 94.00 106 GLY A C 1
ATOM 813 O O . GLY A 1 106 ? -7.201 8.727 -8.118 1.00 94.00 106 GLY A O 1
ATOM 814 N N . LEU A 1 107 ? -7.609 6.540 -8.473 1.00 95.94 107 LEU A N 1
ATOM 815 C CA . LEU A 1 107 ? -8.618 6.724 -9.526 1.00 95.94 107 LEU A CA 1
ATOM 816 C C . LEU A 1 107 ? -10.036 6.296 -9.132 1.00 95.94 107 LEU A C 1
ATOM 818 O O . LEU A 1 107 ? -10.934 6.364 -9.970 1.00 95.94 107 LEU A O 1
ATOM 822 N N . ALA A 1 108 ? -10.249 5.830 -7.896 1.00 94.62 108 ALA A N 1
ATOM 823 C CA . ALA A 1 108 ? -11.527 5.275 -7.432 1.00 94.62 108 ALA A CA 1
ATOM 824 C C . ALA A 1 108 ? -12.070 4.124 -8.313 1.00 94.62 108 ALA A C 1
ATOM 826 O O . ALA A 1 108 ? -13.270 3.843 -8.334 1.00 94.62 108 ALA A O 1
ATOM 827 N N . ARG A 1 109 ? -11.189 3.425 -9.043 1.00 96.12 109 ARG A N 1
ATOM 828 C CA . ARG A 1 109 ? -11.507 2.239 -9.858 1.00 96.12 109 ARG A CA 1
ATOM 829 C C . ARG A 1 109 ? -11.423 0.992 -8.979 1.00 96.12 109 ARG A C 1
ATOM 831 O O . ARG A 1 109 ? -10.542 0.149 -9.151 1.00 96.12 109 ARG A O 1
ATOM 838 N N . ASN A 1 110 ? -12.318 0.921 -7.995 1.00 92.75 110 ASN A N 1
ATOM 839 C CA . ASN A 1 110 ? -12.237 -0.032 -6.885 1.00 92.75 110 ASN A CA 1
ATOM 840 C C . ASN A 1 110 ? -12.237 -1.496 -7.343 1.00 92.75 110 ASN A C 1
ATOM 842 O O . ASN A 1 110 ? -11.379 -2.251 -6.896 1.00 92.75 110 ASN A O 1
ATOM 846 N N . ASP A 1 111 ? -13.113 -1.883 -8.274 1.00 94.81 111 ASP A N 1
ATOM 847 C CA . ASP A 1 111 ? -13.205 -3.271 -8.756 1.00 94.81 111 ASP A CA 1
ATOM 848 C C . ASP A 1 111 ? -11.901 -3.748 -9.413 1.00 94.81 111 ASP A C 1
ATOM 850 O O . ASP A 1 111 ? -11.401 -4.838 -9.132 1.00 94.81 111 ASP A O 1
ATOM 854 N N . GLU A 1 112 ? -11.302 -2.909 -10.261 1.00 97.62 112 GLU A N 1
ATOM 855 C CA . GLU A 1 112 ? -10.030 -3.223 -10.918 1.00 97.62 112 GLU A CA 1
ATOM 856 C C . GLU A 1 112 ? -8.872 -3.231 -9.916 1.00 97.62 112 GLU A C 1
ATOM 858 O O . GLU A 1 112 ? -7.992 -4.091 -9.986 1.00 97.62 112 GLU A O 1
ATOM 863 N N . GLY A 1 113 ? -8.893 -2.302 -8.955 1.00 97.94 113 GLY A N 1
ATOM 864 C CA . GLY A 1 113 ? -7.921 -2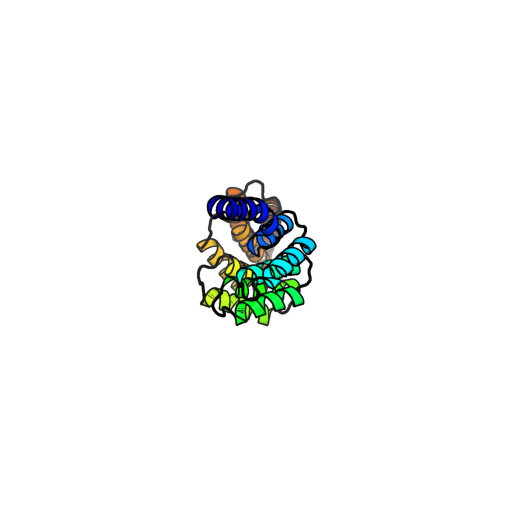.259 -7.871 1.00 97.94 113 GLY A CA 1
ATOM 865 C C . GLY A 1 113 ? -7.950 -3.525 -7.014 1.00 97.94 113 GLY A C 1
ATOM 866 O O . GLY A 1 113 ? -6.901 -4.125 -6.765 1.00 97.94 113 GLY A O 1
ATOM 867 N N . LEU A 1 114 ? -9.148 -3.975 -6.628 1.00 98.12 114 LEU A N 1
ATOM 868 C CA . LEU A 1 114 ? -9.360 -5.214 -5.880 1.00 98.12 114 LEU A CA 1
ATOM 869 C C . LEU A 1 114 ? -8.887 -6.434 -6.668 1.00 98.12 114 LEU A C 1
ATOM 871 O O . LEU A 1 114 ? -8.156 -7.251 -6.112 1.00 98.12 114 LEU A O 1
ATOM 875 N N . ALA A 1 115 ? -9.210 -6.530 -7.960 1.00 98.25 115 ALA A N 1
ATOM 876 C CA . ALA A 1 115 ? -8.744 -7.631 -8.802 1.00 98.25 115 ALA A CA 1
ATOM 877 C C . ALA A 1 115 ? -7.204 -7.710 -8.859 1.00 98.25 115 ALA A C 1
ATOM 879 O O . ALA A 1 115 ? -6.622 -8.795 -8.763 1.00 98.25 115 ALA A O 1
ATOM 880 N N . SER A 1 116 ? -6.523 -6.565 -8.965 1.00 98.56 116 SER A N 1
ATOM 881 C CA . SER A 1 116 ? -5.058 -6.500 -8.914 1.00 98.56 116 SER A CA 1
ATOM 882 C C . SER A 1 116 ? -4.496 -6.903 -7.543 1.00 98.56 116 SER A C 1
ATOM 884 O O . SER A 1 116 ? -3.556 -7.697 -7.480 1.00 98.56 116 SER A O 1
ATOM 886 N N . LEU A 1 117 ? -5.086 -6.437 -6.439 1.00 98.69 117 LEU A N 1
ATOM 887 C CA . LEU A 1 117 ? -4.668 -6.814 -5.079 1.00 98.69 117 LEU A CA 1
ATOM 888 C C . LEU A 1 117 ? -4.886 -8.308 -4.803 1.00 98.69 117 LEU A C 1
ATOM 890 O O . LEU A 1 117 ? -4.035 -8.968 -4.209 1.00 98.69 117 LEU A O 1
ATOM 894 N N . GLU A 1 118 ? -5.985 -8.878 -5.288 1.00 98.56 118 GLU A N 1
ATOM 895 C CA . GLU A 1 118 ? -6.249 -10.314 -5.202 1.00 98.56 118 GLU A CA 1
ATOM 896 C C . GLU A 1 118 ? -5.237 -11.129 -5.989 1.00 98.56 118 GLU A C 1
ATOM 898 O O . GLU A 1 118 ? -4.753 -12.143 -5.489 1.00 98.56 118 GLU A O 1
ATOM 903 N N . LYS A 1 119 ? -4.850 -10.674 -7.184 1.00 98.69 119 LYS A N 1
ATOM 904 C CA . LYS A 1 119 ? -3.785 -11.321 -7.950 1.00 98.69 119 LYS A CA 1
ATOM 905 C C . LYS A 1 119 ? -2.446 -11.270 -7.208 1.00 98.69 119 LYS A C 1
ATOM 907 O O . LYS A 1 119 ? -1.746 -12.281 -7.164 1.00 98.69 119 LYS A O 1
ATOM 912 N N . ALA A 1 120 ? -2.115 -10.149 -6.560 1.00 98.75 120 ALA A N 1
ATOM 913 C CA . ALA A 1 120 ? -0.930 -10.055 -5.704 1.00 98.75 120 ALA A CA 1
ATOM 914 C C . ALA A 1 120 ? -0.966 -11.081 -4.556 1.00 98.75 120 ALA A C 1
ATOM 916 O O . ALA A 1 120 ? 0.037 -11.748 -4.299 1.00 98.75 120 ALA A O 1
ATOM 917 N N . LEU A 1 121 ? -2.125 -11.258 -3.913 1.00 98.62 121 LEU A N 1
ATOM 918 C CA . LEU A 1 121 ? -2.329 -12.231 -2.834 1.00 98.62 121 LEU A CA 1
ATOM 919 C C . LEU A 1 121 ? -2.364 -13.687 -3.318 1.00 98.62 121 LEU A C 1
ATOM 921 O O . LEU A 1 121 ? -1.934 -14.577 -2.590 1.00 98.62 121 LEU A O 1
ATOM 925 N N . GLN A 1 122 ? -2.825 -13.955 -4.540 1.00 98.56 122 GLN A N 1
ATOM 926 C CA . GLN A 1 122 ? -2.732 -15.286 -5.151 1.00 98.56 122 GLN A CA 1
ATOM 927 C C . GLN A 1 122 ? -1.273 -15.685 -5.397 1.00 98.56 122 GLN A C 1
ATOM 929 O O . GLN A 1 122 ? -0.904 -16.836 -5.173 1.00 98.56 122 GLN A O 1
ATOM 934 N N . ILE A 1 123 ? -0.442 -14.734 -5.833 1.00 98.56 123 ILE A N 1
ATOM 935 C CA . ILE A 1 123 ? 0.997 -14.937 -6.042 1.00 98.56 123 ILE A CA 1
ATOM 936 C C . ILE A 1 123 ? 1.720 -15.083 -4.696 1.00 98.56 123 ILE A C 1
ATOM 938 O O . ILE A 1 123 ? 2.516 -16.004 -4.512 1.00 98.56 123 ILE A O 1
ATOM 942 N N . ASN A 1 124 ? 1.455 -14.177 -3.752 1.00 98.38 124 ASN A N 1
ATOM 943 C CA . ASN A 1 124 ? 2.048 -14.187 -2.420 1.00 98.38 124 ASN A CA 1
ATOM 944 C C . ASN A 1 124 ? 0.970 -13.997 -1.334 1.00 98.38 124 ASN A C 1
ATOM 946 O O . ASN A 1 124 ? 0.684 -12.865 -0.934 1.00 98.38 124 ASN A O 1
ATOM 950 N N . PRO A 1 125 ? 0.434 -15.098 -0.771 1.00 98.25 125 PRO A N 1
ATOM 951 C CA . PRO A 1 125 ? -0.607 -15.038 0.260 1.00 98.25 125 PRO A CA 1
ATOM 952 C C . PRO A 1 125 ? -0.179 -14.371 1.573 1.00 98.25 125 PRO A C 1
ATOM 954 O O . PRO A 1 125 ? -1.026 -14.020 2.393 1.00 98.25 125 PRO A O 1
ATOM 957 N N . LYS A 1 126 ? 1.132 -14.208 1.798 1.00 97.81 126 LYS A N 1
ATOM 958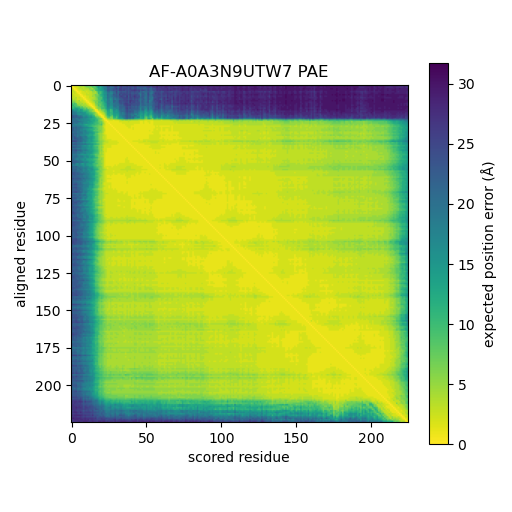 C CA . LYS A 1 126 ? 1.701 -13.554 2.985 1.00 97.81 126 LYS A CA 1
ATOM 959 C C . LYS A 1 126 ? 2.156 -12.123 2.700 1.00 97.81 126 LYS A C 1
ATOM 961 O O . LYS A 1 126 ? 2.961 -11.578 3.452 1.00 97.81 126 LYS A O 1
ATOM 966 N N . TYR A 1 127 ? 1.683 -11.511 1.616 1.00 97.94 127 TYR A N 1
ATOM 967 C CA . TYR A 1 127 ? 2.077 -10.153 1.282 1.00 97.94 127 TYR A CA 1
ATOM 968 C C . TYR A 1 127 ? 1.290 -9.128 2.106 1.00 97.94 127 TYR A C 1
ATOM 970 O O . TYR A 1 127 ? 0.122 -8.853 1.838 1.00 97.94 127 TYR A O 1
ATOM 978 N N . TYR A 1 128 ? 1.949 -8.573 3.124 1.00 97.00 128 TYR A N 1
ATOM 979 C CA . TYR A 1 128 ? 1.358 -7.618 4.064 1.00 97.00 128 TYR A CA 1
ATOM 980 C C . TYR A 1 128 ? 0.715 -6.401 3.376 1.00 97.00 128 TYR A C 1
ATOM 982 O O . TYR A 1 128 ? -0.433 -6.061 3.675 1.00 97.00 128 TYR A O 1
ATOM 990 N N . ASP A 1 129 ? 1.424 -5.774 2.433 1.00 96.31 129 ASP A N 1
ATOM 991 C CA . ASP A 1 129 ? 0.944 -4.557 1.767 1.00 96.31 129 ASP A CA 1
ATOM 992 C C . ASP A 1 129 ? -0.295 -4.828 0.911 1.00 96.31 129 ASP A C 1
ATOM 994 O O . ASP A 1 129 ? -1.211 -4.011 0.884 1.00 96.31 129 ASP A O 1
ATOM 998 N N . ALA A 1 130 ? -0.383 -6.006 0.284 1.00 98.12 130 ALA A N 1
ATOM 999 C CA . ALA A 1 130 ? -1.546 -6.384 -0.511 1.00 98.12 130 ALA A CA 1
ATOM 1000 C C . ALA A 1 130 ? -2.786 -6.645 0.362 1.00 98.12 130 ALA A C 1
ATOM 1002 O O . ALA A 1 130 ? -3.882 -6.221 -0.001 1.00 98.12 130 ALA A O 1
ATOM 1003 N N . TRP A 1 131 ? -2.629 -7.272 1.536 1.00 98.56 131 TRP A N 1
ATOM 1004 C CA . TRP A 1 131 ? -3.730 -7.410 2.501 1.00 98.56 131 TRP A CA 1
ATOM 1005 C C . TRP A 1 131 ? -4.198 -6.056 3.029 1.00 98.56 131 TRP A C 1
ATOM 1007 O O . TRP A 1 131 ? -5.398 -5.792 3.071 1.00 98.56 131 TRP A O 1
ATOM 1017 N N . THR A 1 132 ? -3.256 -5.178 3.377 1.00 97.69 132 THR A N 1
ATOM 1018 C CA . THR A 1 132 ? -3.563 -3.823 3.853 1.00 97.69 132 THR A CA 1
ATOM 1019 C C . THR A 1 132 ? -4.253 -3.004 2.761 1.00 97.69 132 THR A C 1
ATOM 1021 O O . THR A 1 132 ? -5.282 -2.383 3.014 1.00 97.69 132 THR A O 1
ATOM 1024 N N . GLY A 1 133 ? -3.741 -3.050 1.528 1.00 96.94 133 GLY A N 1
ATOM 1025 C CA . GLY A 1 133 ? -4.327 -2.389 0.365 1.00 96.94 133 GLY A CA 1
ATOM 1026 C C . GLY A 1 133 ? -5.734 -2.882 0.049 1.00 96.94 133 GLY A C 1
ATOM 1027 O O . GLY A 1 133 ? -6.632 -2.069 -0.164 1.00 96.94 133 GLY A O 1
ATOM 1028 N N . LYS A 1 134 ? -5.955 -4.204 0.093 1.00 98.31 134 LYS A N 1
ATOM 1029 C CA . LYS A 1 134 ? -7.287 -4.797 -0.091 1.00 98.31 134 LYS A CA 1
ATOM 1030 C C . LYS A 1 134 ? -8.250 -4.339 1.002 1.00 98.31 134 LYS A C 1
ATOM 1032 O O . LYS A 1 134 ? -9.365 -3.937 0.684 1.00 98.31 134 LYS A O 1
ATOM 1037 N N . GLY A 1 135 ? -7.803 -4.329 2.259 1.00 97.88 135 GLY A N 1
ATOM 1038 C CA . GLY A 1 135 ? -8.585 -3.820 3.385 1.00 97.88 135 GLY A CA 1
ATOM 1039 C C . GLY A 1 135 ? -9.000 -2.360 3.202 1.00 97.88 135 GLY A C 1
ATOM 1040 O O . GLY A 1 135 ? -10.177 -2.042 3.338 1.00 97.88 135 GLY A O 1
ATOM 1041 N N . MET A 1 136 ? -8.070 -1.483 2.809 1.00 95.44 136 MET A N 1
ATOM 1042 C CA . MET A 1 136 ? -8.371 -0.066 2.553 1.00 95.44 136 MET A CA 1
ATOM 1043 C C . MET A 1 136 ? -9.367 0.121 1.399 1.00 95.44 136 MET A C 1
ATOM 1045 O O . MET A 1 136 ? -10.311 0.897 1.524 1.00 95.44 136 MET A O 1
ATOM 1049 N N . ALA A 1 137 ? -9.196 -0.605 0.291 1.00 95.50 137 ALA A N 1
ATOM 1050 C CA . ALA A 1 137 ? -10.106 -0.522 -0.853 1.00 95.50 137 ALA A CA 1
ATOM 1051 C C . ALA A 1 137 ? -11.536 -0.987 -0.507 1.00 95.50 137 ALA A C 1
ATOM 1053 O O . ALA A 1 137 ? -12.514 -0.364 -0.930 1.00 95.50 137 ALA A O 1
ATOM 1054 N N . LEU A 1 138 ? -11.661 -2.052 0.293 1.00 97.38 138 LEU A N 1
ATOM 1055 C CA . LEU A 1 138 ? -12.947 -2.560 0.780 1.00 97.38 138 LEU A CA 1
ATOM 1056 C C . LEU A 1 138 ? -13.607 -1.595 1.769 1.00 97.38 138 LEU A C 1
ATOM 1058 O O . LEU A 1 138 ? -14.798 -1.321 1.633 1.00 97.38 138 LEU A O 1
ATOM 1062 N N . ALA A 1 139 ? -12.837 -1.031 2.706 1.00 95.12 139 ALA A N 1
ATOM 1063 C CA . ALA A 1 139 ? -13.336 -0.047 3.665 1.00 95.12 139 ALA A CA 1
ATOM 1064 C C . ALA A 1 139 ? -13.892 1.193 2.949 1.00 95.12 139 ALA A C 1
ATOM 1066 O O . ALA A 1 139 ? -15.034 1.581 3.181 1.00 95.12 139 ALA A O 1
ATOM 1067 N N . ASN A 1 140 ? -13.153 1.729 1.970 1.00 90.56 140 ASN A N 1
ATOM 1068 C CA . ASN A 1 140 ? -13.606 2.853 1.140 1.00 90.56 140 ASN A CA 1
ATOM 1069 C C . ASN A 1 140 ? -14.868 2.537 0.317 1.00 90.56 140 ASN A C 1
ATOM 1071 O O . ASN A 1 140 ? -15.582 3.450 -0.092 1.00 90.56 140 ASN A O 1
ATOM 1075 N N . SER A 1 141 ? -15.140 1.255 0.064 1.00 91.56 141 SER A N 1
ATOM 1076 C CA . SER A 1 141 ? -16.344 0.785 -0.632 1.00 91.56 141 SER A CA 1
ATOM 1077 C C . SER A 1 141 ? -17.485 0.412 0.331 1.00 91.56 141 SER A C 1
ATOM 1079 O O . SER A 1 141 ? -18.516 -0.090 -0.111 1.00 91.56 141 SER A O 1
ATOM 1081 N N . GLY A 1 142 ? -17.318 0.633 1.641 1.00 93.50 142 GLY A N 1
ATOM 1082 C CA . GLY A 1 142 ? -18.302 0.315 2.681 1.00 93.50 142 GLY A CA 1
ATOM 1083 C C . GLY A 1 142 ? -18.380 -1.168 3.064 1.00 93.50 142 GLY A C 1
ATOM 1084 O O . GLY A 1 142 ? -19.240 -1.556 3.852 1.00 93.50 142 GLY A O 1
ATOM 1085 N N . MET A 1 143 ? -17.491 -2.016 2.540 1.00 97.38 143 MET A N 1
ATOM 1086 C CA . MET A 1 143 ? -17.439 -3.453 2.835 1.00 97.38 143 MET A CA 1
ATOM 1087 C C . MET A 1 143 ? -16.611 -3.710 4.101 1.00 97.38 143 MET A C 1
ATOM 1089 O O . MET A 1 143 ? -15.536 -4.309 4.060 1.00 97.38 143 MET A O 1
ATOM 1093 N N . LEU A 1 144 ? -17.099 -3.200 5.234 1.00 98.06 144 LEU A N 1
ATOM 1094 C CA . LEU A 1 144 ? -16.325 -3.092 6.475 1.00 98.06 144 LEU A CA 1
ATOM 1095 C C . LEU A 1 144 ? -15.925 -4.449 7.086 1.00 98.06 144 LEU A C 1
ATOM 1097 O O . LEU A 1 144 ? -14.794 -4.595 7.537 1.00 98.06 144 LEU A O 1
ATOM 1101 N N . GLU A 1 145 ? -16.784 -5.470 7.057 1.00 98.44 145 GLU A N 1
ATOM 1102 C CA . GLU A 1 145 ? -16.440 -6.803 7.598 1.00 98.44 145 GLU A CA 1
ATOM 1103 C C . GLU A 1 145 ? -15.353 -7.519 6.771 1.00 98.44 145 GLU A C 1
ATOM 1105 O O . GLU A 1 145 ? -14.438 -8.152 7.313 1.00 98.44 145 GLU A O 1
ATOM 1110 N N . ASP A 1 146 ? -15.395 -7.369 5.445 1.00 98.25 146 ASP A N 1
ATOM 1111 C CA . ASP A 1 146 ? -14.360 -7.913 4.562 1.00 98.25 146 ASP A CA 1
ATOM 1112 C C . ASP A 1 146 ? -13.042 -7.141 4.727 1.00 98.25 146 ASP A C 1
ATOM 1114 O O . ASP A 1 146 ? -11.958 -7.735 4.734 1.00 98.25 146 ASP A O 1
ATOM 1118 N N . ALA A 1 147 ? -13.122 -5.820 4.921 1.00 98.38 147 ALA A N 1
ATOM 1119 C CA . ALA A 1 147 ? -11.969 -4.987 5.243 1.00 98.38 147 ALA A CA 1
ATOM 1120 C C . ALA A 1 147 ? -11.324 -5.401 6.574 1.00 98.38 147 ALA A C 1
ATOM 1122 O O . ALA A 1 147 ? -10.105 -5.584 6.639 1.00 98.38 147 ALA A O 1
ATOM 1123 N N . LEU A 1 148 ? -12.136 -5.624 7.613 1.00 98.62 148 LEU A N 1
ATOM 1124 C CA . LEU A 1 148 ? -11.688 -6.109 8.916 1.00 98.62 148 LEU A CA 1
ATOM 1125 C C . LEU A 1 148 ? -10.957 -7.449 8.785 1.00 98.62 148 LEU A C 1
ATOM 1127 O O . LEU A 1 148 ? -9.853 -7.605 9.309 1.00 98.62 148 LEU A O 1
ATOM 1131 N N . SER A 1 149 ? -11.524 -8.386 8.023 1.00 98.44 149 SER A N 1
ATOM 1132 C CA . SER A 1 149 ? -10.892 -9.679 7.742 1.00 98.44 149 SER A CA 1
ATOM 1133 C C . SER A 1 149 ? -9.529 -9.516 7.055 1.00 98.44 149 SER A C 1
ATOM 1135 O O . SER A 1 149 ? -8.570 -10.220 7.386 1.00 98.44 149 SER A O 1
ATOM 1137 N N . CYS A 1 150 ? -9.397 -8.564 6.126 1.00 98.50 150 CYS A N 1
ATOM 1138 C CA . CYS A 1 150 ? -8.121 -8.267 5.473 1.00 98.50 150 CYS A CA 1
ATOM 1139 C C . CYS A 1 150 ? -7.083 -7.708 6.456 1.00 98.50 150 CYS A C 1
ATOM 1141 O O . CYS A 1 150 ? -5.943 -8.178 6.472 1.00 98.50 150 CYS A O 1
ATOM 1143 N N . PHE A 1 151 ? -7.467 -6.757 7.313 1.00 98.31 151 PHE A N 1
ATOM 1144 C CA . PHE A 1 151 ? -6.557 -6.196 8.314 1.00 98.31 151 PHE A CA 1
ATOM 1145 C C . PHE A 1 151 ? -6.144 -7.221 9.371 1.00 98.31 151 PHE A C 1
ATOM 1147 O O . PHE A 1 151 ? -4.976 -7.259 9.745 1.00 98.31 151 PHE A O 1
ATOM 1154 N N . GLN A 1 152 ? -7.033 -8.128 9.777 1.00 98.00 152 GLN A N 1
ATOM 1155 C CA . GLN A 1 152 ? -6.673 -9.239 10.663 1.00 98.00 152 GLN A CA 1
ATOM 1156 C C . GLN A 1 152 ? -5.628 -10.168 10.026 1.00 98.00 152 GLN A C 1
ATOM 1158 O O . GLN A 1 152 ? -4.663 -10.552 10.687 1.00 98.00 152 GLN A O 1
ATOM 1163 N N . ASN A 1 153 ? -5.761 -10.487 8.732 1.00 98.12 153 ASN A N 1
ATOM 1164 C CA . ASN A 1 153 ? -4.735 -11.245 8.006 1.00 98.12 153 ASN A CA 1
ATOM 1165 C C . ASN A 1 153 ? -3.400 -10.483 7.943 1.00 98.12 153 ASN A C 1
ATOM 1167 O O . ASN A 1 153 ? -2.346 -11.076 8.184 1.00 98.12 153 ASN A O 1
ATOM 1171 N N . ALA A 1 154 ? -3.428 -9.171 7.688 1.00 97.25 154 ALA A N 1
ATOM 1172 C CA . ALA A 1 154 ? -2.230 -8.331 7.709 1.00 97.25 154 ALA A CA 1
ATOM 1173 C C . ALA A 1 154 ? -1.551 -8.334 9.095 1.00 97.25 154 ALA A C 1
ATOM 1175 O O . ALA A 1 154 ? -0.340 -8.547 9.188 1.00 97.25 154 ALA A O 1
ATOM 1176 N N . SER A 1 155 ? -2.325 -8.193 10.175 1.00 95.25 155 SER A N 1
ATOM 1177 C CA . SER A 1 155 ? -1.845 -8.238 11.563 1.00 95.25 155 SER A CA 1
ATOM 1178 C C . SER A 1 155 ? -1.255 -9.600 11.947 1.00 95.25 155 SER A C 1
ATOM 1180 O O . SER A 1 155 ? -0.292 -9.654 12.709 1.00 95.25 155 SER A O 1
ATOM 1182 N N . LEU A 1 156 ? -1.764 -10.711 11.399 1.00 96.62 156 LEU A N 1
ATOM 1183 C CA . LEU A 1 156 ? -1.154 -12.037 11.580 1.00 96.62 156 LEU A CA 1
ATOM 1184 C C . LEU A 1 156 ? 0.213 -12.153 10.891 1.00 96.62 156 LEU A C 1
ATOM 1186 O O . LEU A 1 156 ? 1.099 -12.848 11.390 1.00 96.62 156 LEU A O 1
ATOM 1190 N N . ILE A 1 157 ? 0.390 -11.486 9.747 1.00 97.44 157 ILE A N 1
ATOM 1191 C CA . ILE A 1 157 ? 1.641 -11.498 8.978 1.00 97.44 157 ILE A CA 1
ATOM 1192 C C . ILE A 1 157 ? 2.696 -10.601 9.632 1.00 97.44 157 ILE A C 1
ATOM 1194 O O . ILE A 1 157 ? 3.846 -11.016 9.773 1.00 97.44 157 ILE A O 1
ATOM 1198 N N . AS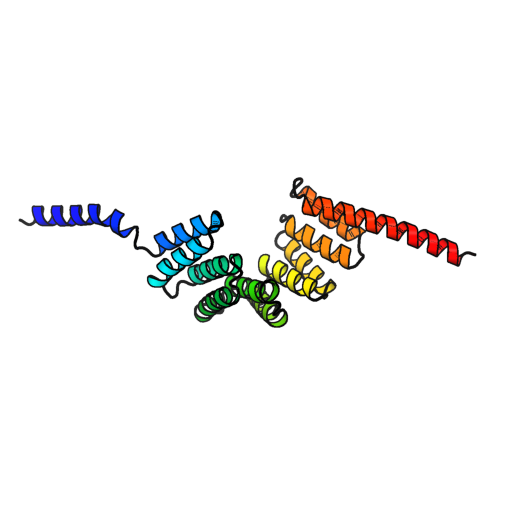N A 1 158 ? 2.319 -9.383 10.027 1.00 96.25 158 ASN A N 1
ATOM 1199 C CA . ASN A 1 158 ? 3.217 -8.425 10.663 1.00 96.25 158 ASN A CA 1
ATOM 1200 C C . ASN A 1 158 ? 2.592 -7.834 11.941 1.00 96.25 158 ASN A C 1
ATOM 1202 O O . ASN A 1 158 ? 2.147 -6.684 11.948 1.00 96.25 158 ASN A O 1
ATOM 1206 N N . PRO A 1 159 ? 2.598 -8.590 13.055 1.00 96.94 159 PRO A N 1
ATOM 1207 C CA . PRO A 1 159 ? 1.954 -8.175 14.303 1.00 96.94 159 PRO A CA 1
ATOM 1208 C C . PRO A 1 159 ? 2.651 -7.005 15.007 1.00 96.94 159 PRO A C 1
ATOM 1210 O O . PRO A 1 159 ? 2.121 -6.498 15.998 1.00 96.94 159 PRO A O 1
ATOM 1213 N N . GLN A 1 160 ? 3.834 -6.602 14.531 1.00 97.00 160 GLN A N 1
ATOM 1214 C CA . GLN A 1 160 ? 4.624 -5.502 15.086 1.00 97.00 160 GLN A CA 1
ATOM 1215 C C . GLN A 1 160 ? 4.439 -4.190 14.317 1.00 97.00 160 GLN A C 1
ATOM 1217 O O . GLN A 1 160 ? 5.075 -3.201 14.668 1.00 97.00 160 GLN A O 1
ATOM 1222 N N . ASN A 1 161 ? 3.590 -4.157 13.283 1.00 95.88 161 ASN A N 1
ATOM 1223 C CA . ASN A 1 161 ? 3.285 -2.917 12.583 1.00 95.88 161 ASN A CA 1
ATOM 1224 C C . ASN A 1 161 ? 2.145 -2.160 13.296 1.00 95.88 161 ASN A C 1
ATOM 1226 O O . ASN A 1 161 ? 1.000 -2.620 13.241 1.00 95.88 161 ASN A O 1
ATOM 1230 N N . PRO A 1 162 ? 2.405 -0.999 13.930 1.00 97.19 162 PRO A N 1
ATOM 1231 C CA . PRO A 1 162 ? 1.363 -0.219 14.598 1.00 97.19 162 PRO A CA 1
ATOM 1232 C C . PRO A 1 162 ? 0.266 0.263 13.635 1.00 97.19 162 PRO A C 1
ATOM 1234 O O . PRO A 1 162 ? -0.900 0.332 14.021 1.00 97.19 162 PRO A O 1
ATOM 1237 N N . GLN A 1 163 ? 0.600 0.535 12.368 1.00 96.06 163 GLN A N 1
ATOM 1238 C CA . GLN A 1 163 ? -0.367 0.985 11.364 1.00 96.06 163 GLN A CA 1
ATOM 1239 C C . GLN A 1 163 ? -1.436 -0.076 11.073 1.00 96.06 163 GLN A C 1
ATOM 1241 O O . GLN A 1 163 ? -2.603 0.269 10.902 1.00 96.06 163 GLN A O 1
ATOM 1246 N N . GLY A 1 164 ? -1.065 -1.362 11.055 1.00 95.19 164 GLY A N 1
ATOM 1247 C CA . GLY A 1 164 ? -2.016 -2.459 10.843 1.00 95.19 164 GLY A CA 1
ATOM 1248 C C . GLY A 1 164 ? -3.083 -2.508 11.938 1.00 95.19 164 GLY A C 1
ATOM 1249 O O . GLY A 1 164 ? -4.276 -2.568 11.643 1.00 95.19 164 GLY A O 1
ATOM 1250 N N . TRP A 1 165 ? -2.658 -2.370 13.198 1.00 98.12 165 TRP A N 1
ATOM 1251 C CA . TRP A 1 165 ? -3.559 -2.295 14.349 1.00 98.12 165 TRP A CA 1
ATOM 1252 C C . TRP A 1 165 ? -4.434 -1.039 14.328 1.00 98.12 165 TRP A C 1
ATOM 1254 O O . TRP A 1 165 ? -5.633 -1.137 14.574 1.00 98.12 165 TRP A O 1
ATOM 1264 N N . ASN A 1 166 ? -3.877 0.123 13.971 1.00 98.06 166 ASN A N 1
ATOM 1265 C CA . ASN A 1 166 ? -4.672 1.340 13.808 1.00 98.06 166 ASN A CA 1
ATOM 1266 C C . ASN A 1 166 ? -5.750 1.174 12.722 1.00 98.06 166 ASN A C 1
ATOM 1268 O O . ASN A 1 166 ? -6.911 1.477 12.971 1.00 98.06 166 ASN A O 1
ATOM 1272 N N . ASN A 1 167 ? -5.402 0.648 11.545 1.00 97.19 167 ASN A N 1
ATOM 1273 C CA . ASN A 1 167 ? -6.367 0.437 10.460 1.00 97.19 167 ASN A CA 1
ATOM 1274 C C . ASN A 1 167 ? -7.484 -0.535 10.865 1.00 97.19 167 ASN A C 1
ATOM 1276 O O . ASN A 1 167 ? -8.656 -0.281 10.592 1.00 97.19 167 ASN A O 1
ATOM 1280 N N . GLN A 1 168 ? -7.134 -1.618 11.566 1.00 98.12 168 GLN A N 1
ATOM 1281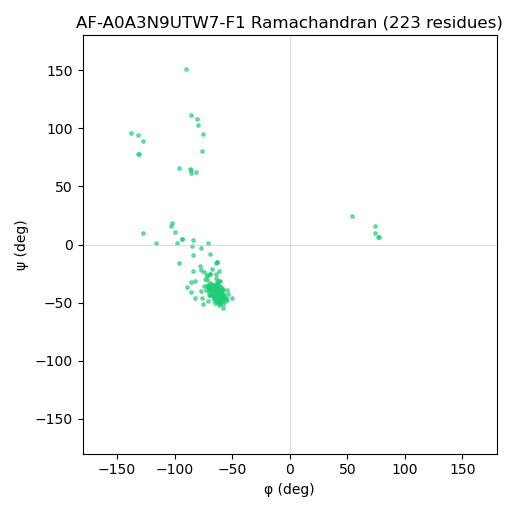 C CA . GLN A 1 168 ? -8.112 -2.555 12.115 1.00 98.12 168 GLN A CA 1
ATOM 1282 C C . GLN A 1 168 ? -9.059 -1.866 13.111 1.00 98.12 168 GLN A C 1
ATOM 1284 O O . GLN A 1 168 ? -10.272 -2.059 13.037 1.00 98.12 168 GLN A O 1
ATOM 1289 N N . GLY A 1 169 ? -8.517 -1.040 14.013 1.00 98.25 169 GLY A N 1
ATOM 1290 C CA . GLY A 1 169 ? -9.299 -0.276 14.984 1.00 98.25 169 GLY A CA 1
ATOM 1291 C C . GLY A 1 169 ? -10.250 0.726 14.329 1.00 98.25 169 GLY A C 1
ATOM 1292 O O . GLY A 1 169 ? -11.398 0.836 14.750 1.00 98.25 169 GLY A O 1
ATOM 1293 N N . VAL A 1 170 ? -9.815 1.412 13.265 1.00 98.25 170 VAL A N 1
ATOM 1294 C CA . VAL A 1 170 ? -10.668 2.349 12.512 1.00 98.25 170 VAL A CA 1
ATOM 1295 C C . VAL A 1 170 ? -11.895 1.632 11.95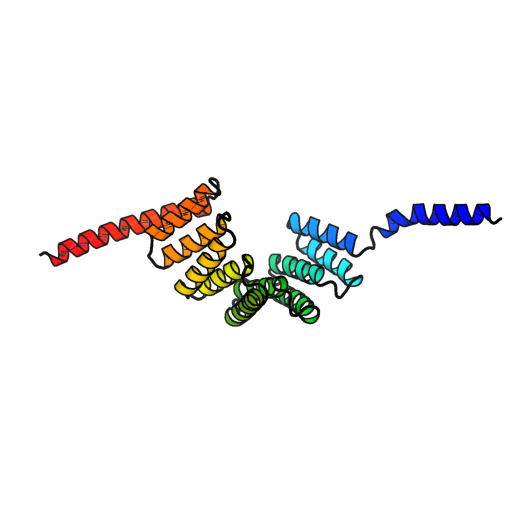2 1.00 98.25 170 VAL A C 1
ATOM 1297 O O . VAL A 1 170 ? -13.013 2.082 12.191 1.00 98.25 170 VAL A O 1
ATOM 1300 N N . VAL A 1 171 ? -11.708 0.484 11.294 1.00 98.38 171 VAL A N 1
ATOM 1301 C CA . VAL A 1 171 ? -12.830 -0.292 10.739 1.00 98.38 171 VAL A CA 1
ATOM 1302 C C . VAL A 1 171 ? -13.750 -0.830 11.836 1.00 98.38 171 VAL A C 1
ATOM 1304 O O . VAL A 1 171 ? -14.967 -0.791 11.688 1.00 98.38 171 VAL A O 1
ATOM 1307 N N . LEU A 1 172 ? -13.199 -1.298 12.961 1.00 98.62 172 LEU A N 1
ATOM 1308 C CA . LEU A 1 172 ? -14.004 -1.742 14.105 1.00 98.62 172 LEU A CA 1
ATOM 1309 C C . LEU A 1 172 ? -14.858 -0.609 14.682 1.00 98.62 172 LEU A C 1
ATOM 1311 O O . LEU A 1 172 ? -16.023 -0.833 15.002 1.00 98.62 172 LEU A O 1
ATOM 1315 N N . LYS A 1 173 ? -14.310 0.608 14.764 1.00 98.12 173 LYS A N 1
ATOM 1316 C CA . LYS A 1 173 ? -15.056 1.791 15.204 1.00 98.12 173 LYS A CA 1
ATOM 1317 C C . LYS A 1 173 ? -16.203 2.108 14.242 1.00 98.12 173 LYS A C 1
ATOM 1319 O O . LYS A 1 173 ? -17.316 2.352 14.687 1.00 98.12 173 LYS A O 1
ATOM 1324 N N . GLU A 1 174 ? -15.957 2.058 12.932 1.00 97.44 174 GLU A N 1
ATOM 1325 C CA . GLU A 1 174 ? -17.000 2.263 11.913 1.00 97.44 174 GLU A CA 1
ATOM 1326 C C . GLU A 1 174 ? -18.090 1.179 11.943 1.00 97.44 174 GLU A C 1
ATOM 1328 O O . GLU A 1 174 ? -19.247 1.460 11.642 1.00 97.44 174 GLU A O 1
ATOM 1333 N N . LEU A 1 175 ? -17.746 -0.041 12.365 1.00 97.75 175 LEU A N 1
ATOM 1334 C CA . LEU A 1 175 ? -18.692 -1.131 12.628 1.00 97.75 175 LEU A CA 1
ATOM 1335 C C . LEU A 1 175 ? -19.458 -0.981 13.959 1.00 97.75 175 LEU A C 1
ATOM 1337 O O . LEU A 1 175 ? -20.293 -1.830 14.266 1.00 97.75 175 LEU A O 1
ATOM 1341 N N . GLY A 1 176 ? -19.173 0.047 14.766 1.00 96.94 176 GLY A N 1
ATOM 1342 C CA . GLY A 1 176 ? -19.769 0.238 16.095 1.00 96.94 176 GLY A CA 1
ATOM 1343 C C . GLY A 1 176 ? -19.227 -0.708 17.173 1.00 96.94 176 GLY A C 1
ATOM 1344 O O . GLY A 1 176 ? -19.845 -0.879 18.217 1.00 96.94 176 GLY A O 1
ATOM 1345 N N . ARG A 1 177 ? -18.086 -1.363 16.930 1.00 98.19 177 ARG A N 1
ATOM 1346 C CA . ARG A 1 177 ? -17.434 -2.300 17.862 1.00 98.19 177 ARG A CA 1
ATOM 1347 C C . ARG A 1 177 ? -16.351 -1.572 18.652 1.00 98.19 177 ARG A C 1
ATOM 1349 O O . ARG A 1 177 ? -15.155 -1.808 18.455 1.00 98.19 177 ARG A O 1
ATOM 1356 N N . TYR A 1 178 ? -16.768 -0.626 19.487 1.00 98.19 178 TYR A N 1
ATOM 1357 C CA . TYR A 1 178 ? -15.862 0.355 20.081 1.00 98.19 178 TYR A CA 1
ATOM 1358 C C . TYR A 1 178 ? -14.845 -0.256 21.055 1.00 98.19 178 TYR A C 1
ATOM 1360 O O . TYR A 1 178 ? -13.683 0.142 21.029 1.00 98.19 178 TYR A O 1
ATOM 1368 N N . GLU A 1 179 ? -15.203 -1.271 21.845 1.00 98.12 179 GLU A N 1
ATOM 1369 C CA . GLU A 1 179 ? -14.269 -1.941 22.766 1.00 98.12 179 GLU A CA 1
ATOM 1370 C C . GLU A 1 179 ? -13.123 -2.645 22.023 1.00 98.12 179 GLU A C 1
ATOM 1372 O O . GLU A 1 179 ? -11.946 -2.534 22.392 1.00 98.12 179 GLU A O 1
ATOM 1377 N N . ASP A 1 180 ? -13.458 -3.344 20.935 1.00 98.31 180 ASP A N 1
ATOM 1378 C CA . ASP A 1 180 ? -12.475 -4.003 20.072 1.00 98.31 180 ASP A CA 1
ATOM 1379 C C . ASP A 1 180 ? -11.587 -2.959 19.371 1.00 98.31 180 ASP A C 1
ATOM 1381 O O . ASP A 1 180 ? -10.376 -3.163 19.219 1.00 98.31 180 ASP A O 1
ATOM 1385 N N . ALA A 1 181 ? -12.172 -1.827 18.960 1.00 98.62 181 ALA A N 1
ATOM 1386 C CA . ALA A 1 181 ? -11.446 -0.719 18.350 1.00 98.62 181 ALA A CA 1
ATOM 1387 C C . ALA A 1 181 ? -10.419 -0.114 19.319 1.00 98.62 181 ALA A C 1
ATOM 1389 O O . ALA A 1 181 ? -9.240 -0.012 18.970 1.00 98.62 181 ALA A O 1
ATOM 1390 N N . VAL A 1 182 ? -10.834 0.205 20.552 1.00 98.75 182 VAL A N 1
ATOM 1391 C CA . VAL A 1 182 ? -9.952 0.707 21.621 1.00 98.75 182 VAL A CA 1
ATOM 1392 C C . VAL A 1 182 ? -8.792 -0.259 21.858 1.00 98.75 182 VAL A C 1
ATOM 1394 O O . VAL A 1 182 ? -7.638 0.169 21.856 1.00 98.75 182 VAL A O 1
ATOM 1397 N N . SER A 1 183 ? -9.068 -1.563 21.948 1.00 98.50 183 SER A N 1
ATOM 1398 C CA . SER A 1 183 ? -8.035 -2.595 22.121 1.00 98.50 183 SER A CA 1
ATOM 1399 C C . SER A 1 183 ? -7.001 -2.591 20.983 1.00 98.50 183 SER A C 1
ATOM 1401 O O . SER A 1 183 ? -5.798 -2.749 21.214 1.00 98.50 183 SER A O 1
ATOM 1403 N N . CYS A 1 184 ? -7.444 -2.379 19.740 1.00 98.50 184 CYS A N 1
ATOM 1404 C CA . CYS A 1 184 ? -6.548 -2.269 18.590 1.00 98.50 184 CYS A CA 1
ATOM 1405 C C . CYS A 1 184 ? -5.687 -0.998 18.650 1.00 98.50 184 CYS A C 1
ATOM 1407 O O . CYS A 1 184 ? -4.479 -1.066 18.417 1.00 98.50 184 CYS A O 1
ATOM 1409 N N . PHE A 1 185 ? -6.264 0.152 19.007 1.00 98.69 185 PHE A N 1
ATOM 1410 C CA . PHE A 1 185 ? -5.496 1.393 19.140 1.00 98.69 185 PHE A CA 1
ATOM 1411 C C . PHE A 1 185 ? -4.491 1.335 20.291 1.00 98.69 185 PHE A C 1
ATOM 1413 O O . PHE A 1 185 ? -3.353 1.770 20.135 1.00 98.69 185 PHE A O 1
ATOM 1420 N N . GLU A 1 186 ? -4.852 0.725 21.419 1.00 98.69 186 GLU A N 1
ATOM 1421 C CA . GLU A 1 186 ? -3.912 0.458 22.509 1.00 98.69 186 GLU A CA 1
ATOM 1422 C C . GLU A 1 186 ? -2.747 -0.408 22.051 1.00 98.69 186 GLU A C 1
ATOM 1424 O O . GLU A 1 186 ? -1.592 -0.116 22.362 1.00 98.69 186 GLU A O 1
ATOM 1429 N N . ARG A 1 187 ? -3.024 -1.447 21.257 1.00 98.38 187 ARG A N 1
ATOM 1430 C CA . ARG A 1 187 ? -1.968 -2.279 20.687 1.00 98.38 187 ARG A CA 1
ATOM 1431 C C . ARG A 1 187 ? -1.048 -1.476 19.766 1.00 98.38 187 ARG A C 1
ATOM 1433 O O . ARG A 1 187 ? 0.166 -1.651 19.858 1.00 98.38 187 ARG A O 1
ATOM 1440 N N . ALA A 1 188 ? -1.595 -0.589 18.934 1.00 98.44 188 ALA A N 1
ATOM 1441 C CA . ALA A 1 188 ? -0.804 0.318 18.104 1.00 98.44 188 ALA A CA 1
ATOM 1442 C C . ALA A 1 188 ? 0.095 1.234 18.957 1.00 98.44 188 ALA A C 1
ATOM 1444 O O . ALA A 1 188 ? 1.283 1.348 18.670 1.00 98.44 188 ALA A O 1
ATOM 1445 N N . LEU A 1 189 ? -0.431 1.800 20.048 1.00 98.50 189 LEU A N 1
ATOM 1446 C CA . LEU A 1 189 ? 0.305 2.691 20.958 1.00 98.50 189 LEU A CA 1
ATOM 1447 C C . LEU A 1 189 ? 1.345 1.970 21.827 1.00 98.50 189 LEU A C 1
ATOM 1449 O O . LEU A 1 189 ? 2.342 2.566 22.221 1.00 98.50 189 LEU A O 1
ATOM 1453 N N . ILE A 1 190 ? 1.152 0.682 22.124 1.00 98.50 190 ILE A N 1
ATOM 1454 C CA . ILE A 1 190 ? 2.186 -0.143 22.770 1.00 98.50 190 ILE A CA 1
ATOM 1455 C C . ILE A 1 190 ? 3.389 -0.320 21.834 1.00 98.50 190 ILE A C 1
ATOM 1457 O O . ILE A 1 190 ? 4.529 -0.344 22.297 1.00 98.50 190 ILE A O 1
ATOM 1461 N N . LEU A 1 191 ? 3.136 -0.483 20.533 1.00 98.00 191 LEU A N 1
ATOM 1462 C CA . LEU A 1 191 ? 4.173 -0.670 19.516 1.00 98.00 191 LEU A CA 1
ATOM 1463 C C . LEU A 1 191 ? 4.870 0.646 19.156 1.00 98.00 191 LEU A C 1
ATOM 1465 O O . LEU A 1 191 ? 6.088 0.662 18.997 1.00 98.00 191 LEU A O 1
ATOM 1469 N N . ASP A 1 192 ? 4.108 1.733 19.063 1.00 98.19 192 ASP A N 1
ATOM 1470 C CA . ASP A 1 192 ? 4.608 3.088 18.855 1.00 98.19 192 ASP A CA 1
ATOM 1471 C C . ASP A 1 192 ? 3.854 4.083 19.757 1.00 98.19 192 ASP A C 1
ATOM 1473 O O . ASP A 1 192 ? 2.784 4.580 19.390 1.00 98.19 192 ASP A O 1
ATOM 1477 N N . PRO A 1 193 ? 4.421 4.422 20.929 1.00 98.00 193 PRO A N 1
ATOM 1478 C CA . PRO A 1 193 ? 3.819 5.390 21.844 1.00 98.00 193 PRO A CA 1
ATOM 1479 C C . PRO A 1 193 ? 3.693 6.809 21.278 1.00 98.00 193 PRO A C 1
ATOM 1481 O O . PRO A 1 193 ? 2.979 7.624 21.858 1.00 98.00 193 PRO A O 1
ATOM 1484 N N . SER A 1 194 ? 4.393 7.127 20.183 1.00 97.94 194 SER A N 1
ATOM 1485 C CA . SER A 1 194 ? 4.334 8.432 19.516 1.00 97.94 194 SER A CA 1
ATOM 1486 C C . SER A 1 194 ? 3.322 8.483 18.370 1.00 97.94 194 SER A C 1
ATOM 1488 O O . SER A 1 194 ? 3.219 9.503 17.690 1.00 97.94 194 SER A O 1
ATOM 1490 N N . TYR A 1 195 ? 2.545 7.414 18.156 1.00 97.75 195 TYR A N 1
ATOM 1491 C CA . TYR A 1 195 ? 1.584 7.343 17.062 1.00 97.75 195 TYR A CA 1
ATOM 1492 C C . TYR A 1 195 ? 0.321 8.176 17.345 1.00 97.75 195 TYR A C 1
ATOM 1494 O O . TYR A 1 195 ? -0.729 7.659 17.730 1.00 97.75 195 TYR A O 1
ATOM 1502 N N . GLU A 1 196 ? 0.418 9.488 17.127 1.00 97.44 196 GLU A N 1
ATOM 1503 C CA . GLU A 1 196 ? -0.622 10.473 17.464 1.00 97.44 196 GLU A CA 1
ATOM 1504 C C . GLU A 1 196 ? -1.995 10.142 16.864 1.00 97.44 196 GLU A C 1
ATOM 1506 O O . GLU A 1 196 ? -3.014 10.281 17.539 1.00 97.44 196 GLU A O 1
ATOM 1511 N N . ILE A 1 197 ? -2.029 9.651 15.621 1.00 97.75 197 ILE A N 1
ATOM 1512 C CA . ILE A 1 197 ? -3.277 9.274 14.940 1.00 97.75 197 ILE A CA 1
ATOM 1513 C C . ILE A 1 197 ? -3.987 8.142 15.696 1.00 97.75 197 ILE A C 1
ATOM 1515 O O . ILE A 1 197 ? -5.201 8.198 15.882 1.00 97.75 197 ILE A O 1
ATOM 1519 N N . ALA A 1 198 ? -3.248 7.138 16.178 1.00 97.94 198 ALA A N 1
ATOM 1520 C CA . ALA A 1 198 ? -3.832 6.052 16.961 1.00 97.94 198 ALA A CA 1
ATOM 1521 C C . ALA A 1 198 ? -4.345 6.545 18.323 1.00 97.94 198 ALA A C 1
ATOM 1523 O O . ALA A 1 198 ? -5.397 6.097 18.771 1.00 97.94 198 ALA A O 1
ATOM 1524 N N . ALA A 1 199 ? -3.653 7.500 18.956 1.00 98.38 199 ALA A N 1
ATOM 1525 C CA . ALA A 1 199 ? -4.108 8.115 20.205 1.00 98.38 199 ALA A CA 1
ATOM 1526 C C . ALA A 1 199 ? -5.420 8.892 20.020 1.00 98.38 199 ALA A C 1
ATOM 1528 O O . ALA A 1 199 ? -6.355 8.702 20.793 1.00 98.38 199 ALA A O 1
ATOM 1529 N N . GLN A 1 200 ? -5.517 9.701 18.963 1.00 98.31 200 GLN A N 1
ATOM 1530 C CA . GLN A 1 200 ? -6.744 10.429 18.621 1.00 98.31 200 GLN A CA 1
ATOM 1531 C C . GLN A 1 200 ? -7.895 9.469 18.304 1.00 98.31 200 GLN A C 1
ATOM 1533 O O . GLN A 1 200 ? -9.007 9.635 18.799 1.00 98.31 200 GLN A O 1
ATOM 1538 N N . ASN A 1 201 ? -7.630 8.431 17.508 1.00 98.31 201 ASN A N 1
ATOM 1539 C CA . ASN A 1 201 ? -8.640 7.431 17.177 1.00 98.31 201 ASN A CA 1
ATOM 1540 C C . ASN A 1 201 ? -9.126 6.658 18.409 1.00 98.31 201 ASN A C 1
ATOM 1542 O O . ASN A 1 201 ? -10.320 6.365 18.499 1.00 98.31 201 ASN A O 1
ATOM 1546 N N . LYS A 1 202 ? -8.226 6.366 19.358 1.00 98.50 202 LYS A N 1
ATOM 1547 C CA . LYS A 1 202 ? -8.572 5.759 20.645 1.00 98.50 202 LYS A CA 1
ATOM 1548 C C . LYS A 1 202 ? -9.524 6.648 21.436 1.00 98.50 202 LYS A C 1
ATOM 1550 O O . LYS A 1 202 ? -10.567 6.164 21.855 1.00 98.50 202 LYS A O 1
ATOM 1555 N N . GLU A 1 203 ? -9.186 7.926 21.598 1.00 98.19 203 GLU A N 1
ATOM 1556 C CA . GLU A 1 203 ? -10.015 8.877 22.346 1.00 98.19 203 GLU A CA 1
ATOM 1557 C C . GLU A 1 203 ? -11.428 8.970 21.755 1.00 98.19 203 GLU A C 1
ATOM 1559 O O . GLU A 1 203 ? -12.412 8.902 22.488 1.00 98.19 203 GLU A O 1
ATOM 1564 N N . LEU A 1 204 ? -11.540 9.051 20.425 1.00 98.06 204 LEU A N 1
ATOM 1565 C CA . LEU A 1 204 ? -12.838 9.055 19.747 1.00 98.06 204 LEU A CA 1
ATOM 1566 C C . LEU A 1 204 ? -13.625 7.763 20.004 1.00 98.06 204 LEU A C 1
ATOM 1568 O O . LEU A 1 204 ? -14.807 7.823 20.320 1.00 98.06 204 LEU A O 1
ATOM 1572 N N . ALA A 1 205 ? -12.976 6.599 19.921 1.00 98.12 205 ALA A N 1
ATOM 1573 C CA . ALA A 1 205 ? -13.639 5.325 20.195 1.00 98.12 205 ALA A CA 1
ATOM 1574 C C . ALA A 1 205 ? -14.088 5.191 21.665 1.00 98.12 205 ALA A C 1
ATOM 1576 O O . ALA A 1 205 ? -15.150 4.637 21.927 1.00 98.12 205 ALA A O 1
ATOM 1577 N N . GLU A 1 206 ? -13.327 5.722 22.628 1.00 98.25 206 GLU A N 1
ATOM 1578 C CA . GLU A 1 206 ? -13.719 5.755 24.047 1.00 98.25 206 GLU A CA 1
ATOM 1579 C C . GLU A 1 206 ? -14.910 6.693 24.303 1.00 98.25 206 GLU A C 1
ATOM 1581 O O . GLU A 1 206 ? -15.777 6.389 25.131 1.00 98.25 206 GLU A O 1
ATOM 1586 N N . GLN A 1 207 ? -14.977 7.822 23.589 1.00 97.62 207 GLN A N 1
ATOM 1587 C CA . GLN A 1 207 ? -16.125 8.731 23.634 1.00 97.62 207 GLN A CA 1
ATOM 1588 C C . GLN A 1 207 ? -17.385 8.052 23.089 1.00 97.62 207 GLN A C 1
ATOM 1590 O O . GLN A 1 207 ? -18.418 8.081 23.761 1.00 97.62 207 GLN A O 1
ATOM 1595 N N . ASP A 1 208 ? -17.286 7.404 21.926 1.00 96.62 208 ASP A N 1
ATOM 1596 C CA . ASP A 1 208 ? -18.398 6.679 21.301 1.00 96.62 208 ASP A CA 1
ATOM 1597 C C . ASP A 1 208 ? -18.890 5.528 22.201 1.00 96.62 208 ASP A C 1
ATOM 1599 O O . ASP A 1 208 ? -20.089 5.393 22.449 1.00 96.62 208 ASP A O 1
ATOM 1603 N N . LEU A 1 209 ? -17.965 4.765 22.796 1.00 95.81 209 LEU A N 1
ATOM 1604 C CA . LEU A 1 209 ? -18.277 3.698 23.752 1.00 95.81 209 LEU A CA 1
ATOM 1605 C C . LEU A 1 209 ? -19.030 4.211 24.990 1.00 95.81 209 LEU A C 1
ATOM 1607 O O . LEU A 1 209 ? -19.986 3.590 25.467 1.00 95.81 209 LEU A O 1
ATOM 1611 N N . SER A 1 210 ? -18.600 5.357 25.520 1.00 94.94 210 SER A N 1
ATOM 1612 C CA . SER A 1 210 ? -19.234 5.979 26.685 1.00 94.94 210 SER A CA 1
ATOM 1613 C C . SER A 1 210 ? -20.656 6.450 26.368 1.00 94.94 210 SER A C 1
ATOM 1615 O O . SER A 1 210 ? -21.553 6.291 27.196 1.00 94.94 210 SER A O 1
ATOM 1617 N N . GLN A 1 211 ? -20.871 7.005 25.170 1.00 93.25 211 GLN A N 1
ATOM 1618 C CA . GLN A 1 211 ? -22.195 7.423 24.703 1.00 93.25 211 GLN A CA 1
ATOM 1619 C C . GLN A 1 211 ? -23.122 6.218 24.516 1.00 93.25 211 GLN A C 1
ATOM 1621 O O . GLN A 1 211 ? -24.218 6.215 25.075 1.00 93.25 211 GLN A O 1
ATOM 1626 N N . GLN A 1 212 ? -22.652 5.161 23.847 1.00 90.75 212 GLN A N 1
ATOM 1627 C CA . GLN A 1 212 ? -23.422 3.929 23.654 1.00 90.75 212 GLN A CA 1
ATOM 1628 C C . GLN A 1 212 ? -23.872 3.318 24.987 1.00 90.75 212 GLN A C 1
ATOM 1630 O O . GLN A 1 212 ? -25.045 2.997 25.158 1.00 90.75 212 GLN A O 1
ATOM 1635 N N . SER A 1 213 ? -22.961 3.232 25.962 1.00 87.81 213 SER A N 1
ATOM 1636 C CA . SER A 1 213 ? -23.279 2.703 27.296 1.00 87.81 213 SER A CA 1
ATOM 1637 C C . SER A 1 213 ? -24.383 3.516 27.986 1.00 87.81 213 SER A C 1
ATOM 1639 O O . SER A 1 213 ? -25.274 2.956 28.621 1.00 87.81 213 SER A O 1
ATOM 1641 N N . SER A 1 214 ? -24.347 4.847 27.848 1.00 88.25 214 SER A N 1
ATOM 1642 C CA . SER A 1 214 ? -25.368 5.720 28.433 1.00 88.25 214 SER A CA 1
ATOM 1643 C C . SER A 1 214 ? -26.735 5.592 27.753 1.00 88.25 214 SER A C 1
ATOM 1645 O O . SER A 1 214 ? -27.761 5.639 28.435 1.00 88.25 214 SER A O 1
ATOM 1647 N N . ASP A 1 215 ? -26.759 5.384 26.437 1.00 85.88 215 ASP A N 1
ATOM 1648 C CA . ASP A 1 215 ? -27.994 5.191 25.676 1.00 85.88 215 ASP A CA 1
ATOM 1649 C C . ASP A 1 215 ? -28.644 3.837 26.003 1.00 85.88 215 ASP A C 1
ATOM 1651 O O . ASP A 1 215 ? -29.861 3.769 26.215 1.00 85.88 215 ASP A O 1
ATOM 1655 N N . ASP A 1 216 ? -27.839 2.780 26.146 1.00 84.19 216 ASP A N 1
ATOM 1656 C CA . ASP A 1 216 ? -28.301 1.442 26.531 1.00 84.19 216 ASP A CA 1
ATOM 1657 C C . ASP A 1 216 ? -28.922 1.429 27.943 1.00 84.19 216 ASP A C 1
ATOM 1659 O O . ASP A 1 216 ? -29.960 0.788 28.170 1.00 84.19 216 ASP A O 1
ATOM 1663 N N . ASP A 1 217 ? -28.353 2.185 28.889 1.00 85.38 217 ASP A N 1
ATOM 1664 C CA . ASP A 1 217 ? -28.898 2.360 30.243 1.00 85.38 217 ASP A CA 1
ATOM 1665 C C . ASP A 1 217 ? -30.258 3.083 30.227 1.00 85.38 217 ASP A C 1
ATOM 1667 O O . ASP A 1 217 ? -31.210 2.672 30.906 1.00 85.38 217 ASP A O 1
ATOM 1671 N N . VAL A 1 218 ? -30.384 4.151 29.428 1.00 85.75 218 VAL A N 1
ATOM 1672 C CA . VAL A 1 218 ? -31.641 4.903 29.267 1.00 85.75 218 VAL A CA 1
ATOM 1673 C C . VAL A 1 218 ? -32.717 4.027 28.624 1.00 85.75 218 VAL A C 1
ATOM 1675 O O . VAL A 1 218 ? -33.856 3.986 29.107 1.00 85.75 218 VAL A O 1
ATOM 1678 N N . GLN A 1 219 ? -32.371 3.289 27.569 1.00 78.19 219 GLN A N 1
ATOM 1679 C CA . GLN A 1 219 ? -33.306 2.404 26.885 1.00 78.19 219 GLN A CA 1
ATOM 1680 C C . GLN A 1 219 ? -33.763 1.261 27.802 1.00 78.19 219 GLN A C 1
ATOM 1682 O O . GLN A 1 219 ? -34.964 0.974 27.877 1.00 78.19 219 GLN A O 1
ATOM 1687 N N . SER A 1 220 ? -32.847 0.678 28.576 1.00 82.06 220 SER A N 1
ATOM 1688 C CA . SER A 1 220 ? -33.155 -0.363 29.561 1.00 82.06 220 SER A CA 1
ATOM 1689 C C . SER A 1 220 ? -34.122 0.124 30.646 1.00 82.06 220 SER A C 1
ATOM 1691 O O . SER A 1 220 ? -35.054 -0.597 31.004 1.00 82.06 220 SER A O 1
ATOM 1693 N N . MET A 1 221 ? -33.976 1.363 31.129 1.00 79.94 221 MET A N 1
ATOM 1694 C CA . MET A 1 221 ? -34.919 1.953 32.090 1.00 79.94 221 MET A CA 1
ATOM 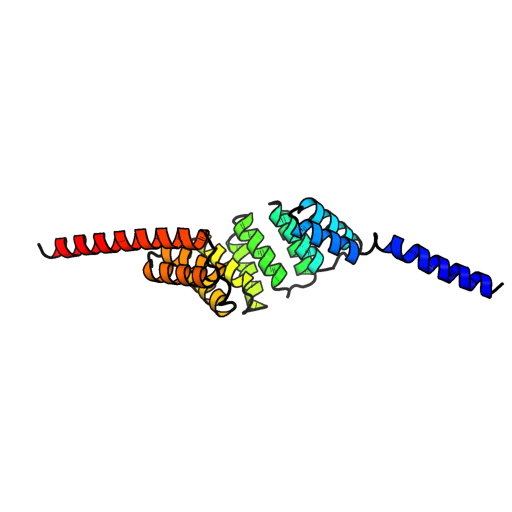1695 C C . MET A 1 221 ? -36.300 2.244 31.481 1.00 79.94 221 MET A C 1
ATOM 1697 O O . MET A 1 221 ? -37.311 2.097 32.168 1.00 79.94 221 MET A O 1
ATOM 1701 N N . SER A 1 222 ? -36.369 2.609 30.197 1.00 77.00 222 SER A N 1
ATOM 1702 C CA . SER A 1 222 ? -37.638 2.909 29.514 1.00 77.00 222 SER A CA 1
ATOM 1703 C C . SER A 1 222 ? -38.535 1.684 29.284 1.00 77.00 222 SER A C 1
ATOM 1705 O O . SER A 1 222 ? -39.751 1.827 29.220 1.00 77.00 222 SER A O 1
ATOM 1707 N N . HIS A 1 223 ? -37.962 0.478 29.204 1.00 69.81 223 HIS A N 1
ATOM 1708 C CA . HIS A 1 223 ? -38.712 -0.774 29.033 1.00 69.81 223 HIS A CA 1
ATOM 1709 C C . HIS A 1 223 ? -39.247 -1.374 30.347 1.00 69.81 223 HIS A C 1
ATOM 1711 O O . HIS A 1 223 ? -40.005 -2.344 30.306 1.00 69.81 223 HIS A O 1
ATOM 1717 N N . ILE A 1 224 ? -38.848 -0.830 31.503 1.00 75.25 224 ILE A N 1
ATOM 1718 C CA . ILE A 1 224 ? -39.248 -1.318 32.835 1.00 75.25 224 ILE A CA 1
ATOM 1719 C C . ILE A 1 224 ? -40.455 -0.533 33.403 1.00 75.25 224 ILE A C 1
ATOM 1721 O O . ILE A 1 224 ? -41.100 -1.012 34.339 1.00 75.25 224 ILE A O 1
ATOM 1725 N N . LEU A 1 225 ? -40.783 0.639 32.842 1.00 59.69 225 LEU A N 1
ATOM 1726 C CA . LEU A 1 225 ? -41.921 1.497 33.226 1.00 59.69 225 LEU A CA 1
ATOM 1727 C C . LEU A 1 225 ? -43.164 1.239 32.363 1.00 59.69 225 LEU A C 1
ATOM 1729 O O . LEU A 1 225 ? -44.275 1.287 32.939 1.00 59.69 225 LEU A O 1
#